Protein AF-A0A956RBK4-F1 (afdb_monomer_lite)

pLDDT: mean 89.06, std 10.68, range [33.47, 98.19]

Secondary structure (DSSP, 8-state):
------PPPEEEEEEE-BSTTPPPHHHHHHHSSS---EEEEEGGGGTPPPBTTS--TTTHHHHHHHHHHHHHHHHTT--TT-EEEEEEE--HHHHHHHHHHHTTT-S-EEEEEE-TTS-EEEEES-SPPPSS-S-SEEE--SS-----EEEEEEEESS----HHHHHHHHHHHT--EEEEEEEEPPPPTT-SS----TTTHHHHHHHHHHHHHHHHHH-TTEEEEEEEEES--

Structure (mmCIF, N/CA/C/O backbone):
data_AF-A0A956RBK4-F1
#
_entry.id   AF-A0A956RBK4-F1
#
loop_
_atom_site.group_PDB
_atom_site.id
_atom_site.type_symbol
_atom_site.label_atom_id
_atom_site.label_alt_id
_atom_site.label_comp_id
_atom_site.label_asym_id
_atom_site.label_entity_id
_atom_site.label_seq_id
_atom_site.pdbx_PDB_ins_code
_atom_site.Cartn_x
_atom_site.Cartn_y
_atom_site.Cartn_z
_atom_site.occupancy
_atom_site.B_iso_or_equiv
_atom_site.auth_seq_id
_atom_site.auth_comp_id
_atom_site.auth_asym_id
_atom_si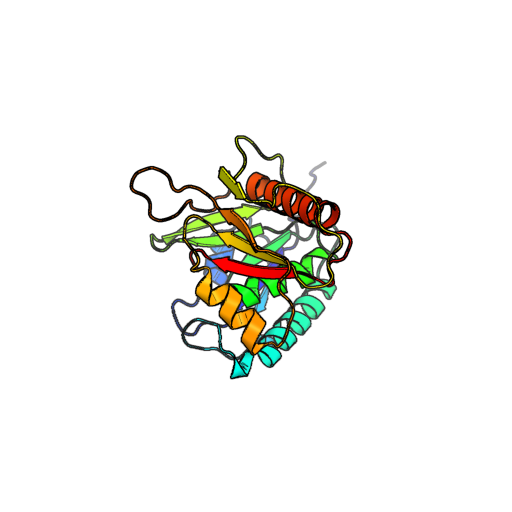te.auth_atom_id
_atom_site.pdbx_PDB_model_num
ATOM 1 N N . MET A 1 1 ? 41.268 -17.027 -4.805 1.00 36.81 1 MET A N 1
ATOM 2 C CA . MET A 1 1 ? 39.940 -17.678 -4.747 1.00 36.81 1 MET A CA 1
ATOM 3 C C . MET A 1 1 ? 38.878 -16.594 -4.936 1.00 36.81 1 MET A C 1
ATOM 5 O O . MET A 1 1 ? 38.441 -15.989 -3.967 1.00 36.81 1 MET A O 1
ATOM 9 N N . ASN A 1 2 ? 38.556 -16.259 -6.192 1.00 33.47 2 ASN A N 1
ATOM 10 C CA . ASN A 1 2 ? 37.610 -15.191 -6.530 1.00 33.47 2 ASN A CA 1
ATOM 11 C C . ASN A 1 2 ? 36.180 -15.672 -6.271 1.00 33.47 2 ASN A C 1
ATOM 13 O O . ASN A 1 2 ? 35.611 -16.411 -7.071 1.00 33.47 2 ASN A O 1
ATOM 17 N N . ARG A 1 3 ? 35.588 -15.255 -5.147 1.00 37.62 3 ARG A N 1
ATOM 18 C CA . ARG A 1 3 ? 34.134 -15.311 -4.976 1.00 37.62 3 ARG A CA 1
ATOM 19 C C . ARG A 1 3 ? 33.536 -14.285 -5.932 1.00 37.62 3 ARG A C 1
ATOM 21 O O . ARG A 1 3 ? 33.426 -13.114 -5.581 1.00 37.62 3 ARG A O 1
ATOM 28 N N . HIS A 1 4 ? 33.163 -14.712 -7.137 1.00 39.38 4 HIS A N 1
ATOM 29 C CA . HIS A 1 4 ? 32.189 -13.969 -7.925 1.00 39.38 4 HIS A CA 1
ATOM 30 C C . HIS A 1 4 ? 30.985 -13.719 -7.011 1.00 39.38 4 HIS A C 1
ATOM 32 O O . HIS A 1 4 ? 30.340 -14.670 -6.561 1.00 39.38 4 HIS A O 1
ATOM 38 N N . LYS A 1 5 ? 30.730 -12.450 -6.667 1.00 42.97 5 LYS A N 1
ATOM 39 C CA . LYS A 1 5 ? 29.447 -12.029 -6.107 1.00 42.97 5 LYS A CA 1
ATOM 40 C C . LYS A 1 5 ? 28.411 -12.419 -7.159 1.00 42.97 5 LYS A C 1
ATOM 42 O O . LYS A 1 5 ? 28.241 -11.699 -8.133 1.00 42.97 5 LYS A O 1
ATOM 47 N N . ARG A 1 6 ? 27.793 -13.597 -7.026 1.00 52.25 6 ARG A N 1
ATOM 48 C CA . ARG A 1 6 ? 26.572 -13.896 -7.775 1.00 52.25 6 ARG A CA 1
ATOM 49 C C . ARG A 1 6 ? 25.604 -12.787 -7.396 1.00 52.25 6 ARG A C 1
ATOM 51 O O . ARG A 1 6 ? 25.310 -12.638 -6.208 1.00 52.25 6 ARG A O 1
ATOM 58 N N . HIS A 1 7 ? 25.241 -11.962 -8.368 1.00 54.22 7 HIS A N 1
ATOM 59 C CA . HIS A 1 7 ? 24.233 -10.943 -8.153 1.00 54.22 7 HIS A CA 1
ATOM 60 C C . HIS A 1 7 ? 22.949 -11.645 -7.703 1.00 54.22 7 HIS A C 1
ATOM 62 O O . HIS A 1 7 ? 22.647 -12.738 -8.185 1.00 54.22 7 HIS A O 1
ATOM 68 N N . ALA A 1 8 ? 22.270 -11.064 -6.716 1.00 65.31 8 ALA A N 1
ATOM 69 C CA . ALA A 1 8 ? 20.920 -11.472 -6.361 1.00 65.31 8 ALA A CA 1
ATOM 70 C C . ALA A 1 8 ? 20.060 -11.431 -7.632 1.00 65.31 8 ALA A C 1
ATOM 72 O O . ALA A 1 8 ? 20.151 -10.470 -8.399 1.00 65.31 8 ALA A O 1
ATOM 73 N N . GLU A 1 9 ? 19.293 -12.489 -7.883 1.00 84.94 9 GLU A N 1
ATOM 74 C CA . GLU A 1 9 ? 18.260 -12.459 -8.920 1.00 84.94 9 GLU A CA 1
ATOM 75 C C . GLU A 1 9 ? 17.212 -11.421 -8.517 1.00 84.94 9 GLU A C 1
ATOM 77 O O . GLU A 1 9 ? 17.008 -11.174 -7.326 1.00 84.94 9 GLU A O 1
ATOM 82 N N . ARG A 1 10 ? 16.568 -10.780 -9.489 1.00 89.38 10 ARG A N 1
ATOM 83 C CA . ARG A 1 10 ? 15.586 -9.726 -9.227 1.00 89.38 10 ARG A CA 1
ATOM 84 C C . ARG A 1 10 ? 14.241 -10.090 -9.805 1.00 89.38 10 ARG A C 1
ATOM 86 O O . ARG A 1 10 ? 14.159 -10.610 -10.915 1.00 89.38 10 ARG A O 1
ATOM 93 N N . VAL A 1 11 ? 13.199 -9.752 -9.063 1.00 93.88 11 VAL A N 1
ATOM 94 C CA . VAL A 1 11 ? 11.821 -9.797 -9.542 1.00 93.88 11 VAL A CA 1
ATOM 95 C C . VAL A 1 11 ? 11.213 -8.419 -9.338 1.00 93.88 11 VAL A C 1
ATOM 97 O O . VAL A 1 11 ? 11.237 -7.898 -8.226 1.00 93.88 11 VAL A O 1
ATOM 100 N N . LEU A 1 12 ? 10.684 -7.830 -10.407 1.00 95.06 12 LEU A N 1
ATOM 101 C CA . LEU A 1 12 ? 9.976 -6.555 -10.377 1.00 95.06 12 LEU A CA 1
ATOM 102 C C . LEU A 1 12 ? 8.479 -6.795 -10.574 1.00 95.06 12 LEU A C 1
ATOM 104 O O . LEU A 1 12 ? 8.057 -7.317 -11.604 1.00 95.06 12 LEU A O 1
ATOM 108 N N . LEU A 1 13 ? 7.684 -6.385 -9.589 1.00 97.31 13 LEU A N 1
ATOM 109 C CA . LEU A 1 13 ? 6.227 -6.373 -9.662 1.00 97.31 13 LEU A CA 1
ATOM 110 C C . LEU A 1 13 ? 5.752 -4.965 -10.023 1.00 97.31 13 LEU A C 1
ATOM 112 O O . LEU A 1 13 ? 5.971 -4.021 -9.262 1.00 97.31 13 LEU A O 1
ATOM 116 N N . MET A 1 14 ? 5.096 -4.840 -11.174 1.00 97.31 14 MET A N 1
ATOM 117 C CA . MET A 1 14 ? 4.585 -3.584 -11.713 1.00 97.31 14 MET A CA 1
ATOM 118 C C . MET A 1 14 ? 3.067 -3.508 -11.554 1.00 97.31 14 MET A C 1
ATOM 120 O O . MET A 1 14 ? 2.316 -4.241 -12.196 1.00 97.31 14 MET A O 1
ATOM 124 N N . LEU A 1 15 ? 2.589 -2.577 -10.730 1.00 96.88 15 LEU A N 1
ATOM 125 C CA . LEU A 1 15 ? 1.174 -2.206 -10.689 1.00 96.88 15 LEU A CA 1
ATOM 126 C C . LEU A 1 15 ? 0.883 -1.171 -11.776 1.00 96.88 15 LEU A C 1
ATOM 128 O O . LEU A 1 15 ? 0.838 0.021 -11.512 1.00 96.88 15 LEU A O 1
ATOM 132 N N . ASP A 1 16 ? 0.688 -1.608 -13.012 1.00 96.56 16 ASP A N 1
ATOM 133 C CA . ASP A 1 16 ? 0.502 -0.748 -14.185 1.00 96.56 16 ASP A CA 1
ATOM 134 C C . ASP A 1 16 ? -0.983 -0.519 -14.532 1.00 96.56 16 ASP A C 1
ATOM 136 O O . ASP A 1 16 ? -1.404 -0.609 -15.687 1.00 96.56 16 ASP A O 1
ATOM 140 N N . LEU A 1 17 ? -1.789 -0.231 -13.504 1.00 96.62 17 LEU A N 1
ATOM 141 C CA . LEU A 1 17 ? -3.250 -0.129 -13.601 1.00 96.62 17 LEU A CA 1
ATOM 142 C C . LEU A 1 17 ? -3.748 1.281 -13.949 1.00 96.62 17 LEU A C 1
ATOM 144 O O . LEU A 1 17 ? -4.920 1.440 -14.290 1.00 96.62 17 LEU A O 1
ATOM 148 N N . ALA A 1 18 ? -2.910 2.310 -13.850 1.00 95.12 18 ALA A N 1
ATOM 149 C CA . ALA A 1 18 ? -3.248 3.660 -14.286 1.00 95.12 18 ALA A CA 1
ATOM 150 C C . ALA A 1 18 ? -2.990 3.855 -15.789 1.00 95.12 18 ALA A C 1
ATOM 152 O O . ALA A 1 18 ? -2.002 3.372 -16.345 1.00 95.12 18 ALA A O 1
ATOM 153 N N . GLU A 1 19 ? -3.880 4.586 -16.457 1.00 93.81 19 GLU A N 1
ATOM 154 C CA . GLU A 1 19 ? -3.651 5.061 -17.829 1.00 93.81 19 GLU A CA 1
ATOM 155 C C . GLU A 1 19 ? -2.679 6.244 -17.848 1.00 93.81 19 GLU A C 1
ATOM 157 O O . GLU A 1 19 ? -1.842 6.358 -18.741 1.00 93.81 19 GLU A O 1
ATOM 162 N N . GLU A 1 20 ? -2.765 7.109 -16.840 1.00 88.50 20 GLU A N 1
ATOM 163 C CA . GLU A 1 20 ? -1.921 8.291 -16.713 1.00 88.50 20 GLU A CA 1
ATOM 164 C C . GLU A 1 20 ? -0.567 7.966 -16.063 1.00 88.50 20 GLU A C 1
ATOM 166 O O . GLU A 1 20 ? -0.477 7.159 -15.137 1.00 88.50 20 GLU A O 1
ATOM 171 N N . ASN A 1 21 ? 0.485 8.674 -16.495 1.00 83.25 21 ASN A N 1
ATOM 172 C CA . ASN A 1 21 ? 1.830 8.649 -15.896 1.00 83.25 21 ASN A CA 1
ATOM 173 C C . ASN A 1 21 ? 2.473 7.256 -15.800 1.00 83.25 21 ASN A C 1
ATOM 175 O O . ASN A 1 21 ? 3.219 6.992 -14.859 1.00 83.25 21 ASN A O 1
ATOM 179 N N . GLN A 1 22 ? 2.197 6.376 -16.765 1.00 88.81 22 GLN A N 1
ATOM 180 C CA . GLN A 1 22 ? 2.770 5.032 -16.800 1.00 88.81 22 GLN A CA 1
ATOM 181 C C . GLN A 1 22 ? 4.291 5.050 -16.626 1.00 88.81 22 GLN A C 1
ATOM 183 O O . GLN A 1 22 ? 4.997 5.882 -17.201 1.00 88.81 22 GLN A O 1
ATOM 188 N N . LEU A 1 23 ? 4.776 4.111 -15.818 1.00 90.50 23 LEU A N 1
ATOM 189 C CA . LEU A 1 23 ? 6.196 3.883 -15.616 1.00 90.50 23 LEU A CA 1
ATOM 190 C C . LEU A 1 23 ? 6.651 2.780 -16.560 1.00 90.50 23 LEU A C 1
ATOM 192 O O . LEU A 1 23 ? 6.082 1.690 -16.564 1.00 90.50 23 LEU A O 1
ATOM 196 N N . ASP A 1 24 ? 7.684 3.079 -17.334 1.00 91.44 24 ASP A N 1
ATOM 197 C CA . ASP A 1 24 ? 8.383 2.088 -18.137 1.00 91.44 24 ASP A CA 1
ATOM 198 C C . ASP A 1 24 ? 9.186 1.160 -17.202 1.00 91.44 24 ASP A C 1
ATOM 200 O O . ASP A 1 24 ? 10.040 1.655 -16.454 1.00 91.44 24 ASP A O 1
ATOM 204 N N . PRO A 1 25 ? 8.926 -0.161 -17.198 1.00 91.88 25 PRO A N 1
ATOM 205 C CA . PRO A 1 25 ? 9.662 -1.102 -16.364 1.00 91.88 25 PRO A CA 1
ATOM 206 C C . PRO A 1 25 ? 11.178 -1.066 -16.593 1.00 91.88 25 PRO A C 1
ATOM 208 O O . PRO A 1 25 ? 11.936 -1.231 -15.636 1.00 91.88 25 PRO A O 1
ATOM 211 N N . GLU A 1 26 ? 11.637 -0.808 -17.824 1.00 89.88 26 GLU A N 1
ATOM 212 C CA . GLU A 1 26 ? 13.071 -0.707 -18.122 1.00 89.88 26 GLU A CA 1
ATOM 213 C C . GLU A 1 26 ? 13.687 0.499 -17.408 1.00 89.88 26 GLU A C 1
ATOM 215 O O . GLU A 1 26 ? 14.706 0.358 -16.731 1.00 89.88 26 GLU A O 1
ATOM 220 N N . GLN A 1 27 ? 13.008 1.652 -17.431 1.00 90.00 27 GLN A N 1
ATOM 221 C CA . GLN A 1 27 ? 13.441 2.841 -16.691 1.00 90.00 27 GLN A CA 1
ATOM 222 C C . GLN A 1 27 ? 13.514 2.579 -15.186 1.00 90.00 27 GLN A C 1
ATOM 224 O O . GLN A 1 27 ? 14.452 3.036 -14.542 1.00 90.00 27 GLN A O 1
ATOM 229 N N . VAL A 1 28 ? 12.558 1.841 -14.608 1.00 90.81 28 VAL A N 1
ATOM 230 C CA . VAL A 1 28 ? 12.595 1.474 -13.179 1.00 90.81 28 VAL A CA 1
ATOM 231 C C . VAL A 1 28 ? 13.855 0.657 -12.868 1.00 90.81 28 VAL A C 1
ATOM 233 O O . VAL A 1 28 ? 14.553 0.932 -11.887 1.00 90.81 28 VAL A O 1
ATOM 236 N N . LEU A 1 29 ? 14.174 -0.325 -13.713 1.00 88.94 29 LEU A N 1
ATOM 237 C CA . LEU A 1 29 ? 15.343 -1.188 -13.539 1.00 88.94 29 LEU A CA 1
ATOM 238 C C . LEU A 1 29 ? 16.668 -0.448 -13.741 1.00 88.94 29 LEU A C 1
ATOM 240 O O . LEU A 1 29 ? 17.611 -0.717 -12.999 1.00 88.94 29 LEU A O 1
ATOM 244 N N . GLU A 1 30 ? 16.742 0.510 -14.669 1.00 88.50 30 GLU A N 1
ATOM 245 C CA . GLU A 1 30 ? 17.929 1.357 -14.873 1.00 88.50 30 GLU A CA 1
ATOM 246 C C . GLU A 1 30 ? 18.314 2.146 -13.619 1.00 88.50 30 GLU A C 1
ATOM 248 O O . GLU A 1 30 ? 19.495 2.398 -13.373 1.00 88.50 30 GLU A O 1
ATOM 253 N N . GLN A 1 31 ? 17.327 2.531 -12.806 1.00 87.19 31 GLN A N 1
ATOM 254 C CA . GLN A 1 31 ? 17.591 3.245 -11.560 1.00 87.19 31 GLN A CA 1
ATOM 255 C C . GLN A 1 31 ? 18.070 2.305 -10.439 1.00 87.19 31 GLN A C 1
ATOM 257 O O . GLN A 1 31 ? 18.680 2.755 -9.467 1.00 87.19 31 GLN A O 1
ATOM 262 N N . CYS A 1 32 ? 17.825 0.996 -10.549 1.00 82.06 32 CYS A N 1
ATOM 263 C CA . CYS A 1 32 ? 18.225 0.020 -9.542 1.00 82.06 32 CYS A CA 1
ATOM 264 C C . CYS A 1 32 ? 19.732 -0.273 -9.638 1.00 82.06 32 CYS A C 1
ATOM 266 O O . CYS A 1 32 ? 20.250 -0.681 -10.675 1.00 82.06 32 CYS A O 1
ATOM 268 N N . THR A 1 33 ? 20.471 -0.135 -8.533 1.00 67.31 33 THR A N 1
ATOM 269 C CA . THR A 1 33 ? 21.927 -0.369 -8.548 1.00 67.31 33 THR A CA 1
ATOM 270 C C . THR A 1 33 ? 22.268 -1.840 -8.828 1.00 67.31 33 THR A C 1
ATOM 272 O O . THR A 1 33 ? 22.026 -2.712 -8.004 1.00 67.31 33 THR A O 1
ATOM 275 N N . GLY A 1 34 ? 22.852 -2.161 -9.986 1.00 63.56 34 GLY A N 1
ATOM 276 C CA . GLY A 1 34 ? 23.402 -3.491 -10.293 1.00 63.56 34 GLY A CA 1
ATOM 277 C C . GLY A 1 34 ? 22.883 -4.113 -11.592 1.00 63.56 34 GLY A C 1
ATOM 278 O O . GLY A 1 34 ? 21.739 -3.927 -11.969 1.00 63.56 34 GLY A O 1
ATOM 279 N N . SER A 1 35 ? 23.747 -4.884 -12.254 1.00 54.97 35 SER A N 1
ATOM 280 C CA . SER A 1 35 ? 23.573 -5.426 -13.616 1.00 54.97 35 SER A CA 1
ATOM 281 C C . SER A 1 35 ? 22.795 -6.756 -13.691 1.00 54.97 35 SER A C 1
ATOM 283 O O . SER A 1 35 ? 22.981 -7.522 -14.638 1.00 54.97 35 SER A O 1
ATOM 285 N N . ALA A 1 36 ? 21.999 -7.102 -12.678 1.00 61.69 36 ALA A N 1
ATOM 286 C CA . ALA A 1 36 ? 21.274 -8.371 -12.689 1.00 61.69 36 ALA A CA 1
ATOM 287 C C . ALA A 1 36 ? 20.031 -8.262 -13.572 1.00 61.69 36 ALA A C 1
ATOM 289 O O . ALA A 1 36 ? 19.254 -7.323 -13.414 1.00 61.69 36 ALA A O 1
ATOM 290 N N . ALA A 1 37 ? 19.840 -9.238 -14.463 1.00 67.38 37 ALA A N 1
ATOM 291 C CA . ALA A 1 37 ? 18.573 -9.417 -15.155 1.00 67.38 37 ALA A CA 1
ATOM 292 C C . ALA A 1 37 ? 17.443 -9.540 -14.120 1.00 67.38 37 ALA A C 1
ATOM 294 O O . ALA A 1 37 ? 17.588 -10.261 -13.128 1.00 67.38 37 ALA A O 1
ATOM 295 N N . ALA A 1 38 ? 16.348 -8.821 -14.352 1.00 83.06 38 ALA A N 1
ATOM 296 C CA . ALA A 1 38 ? 15.148 -8.904 -13.538 1.00 83.06 38 ALA A CA 1
ATOM 297 C C . ALA A 1 38 ? 14.027 -9.548 -14.352 1.00 83.06 38 ALA A C 1
ATOM 299 O O . ALA A 1 38 ? 13.818 -9.190 -15.511 1.00 83.06 38 ALA A O 1
ATOM 300 N N . GLU A 1 39 ? 13.302 -10.485 -13.746 1.00 92.62 39 GLU A N 1
ATOM 301 C CA . GLU A 1 39 ? 12.014 -10.913 -14.287 1.00 92.62 39 GLU A CA 1
ATOM 302 C C . GLU A 1 39 ? 10.961 -9.858 -13.925 1.00 92.62 39 GLU A C 1
ATOM 304 O O . GLU A 1 39 ? 10.871 -9.431 -12.772 1.00 92.62 39 GLU A O 1
ATOM 309 N N . ILE A 1 40 ? 10.187 -9.417 -14.915 1.00 95.25 40 ILE A N 1
ATOM 310 C CA . ILE A 1 40 ? 9.181 -8.363 -14.760 1.00 95.25 40 ILE A CA 1
ATOM 311 C C . ILE A 1 40 ? 7.799 -9.001 -14.843 1.00 95.25 40 ILE A C 1
ATOM 313 O O . ILE A 1 40 ? 7.516 -9.757 -15.771 1.00 95.25 40 ILE A O 1
ATOM 317 N N . PHE A 1 41 ? 6.942 -8.674 -13.883 1.00 97.31 41 PHE A N 1
ATOM 318 C CA . PHE A 1 41 ? 5.548 -9.094 -13.851 1.00 97.31 41 PHE A CA 1
ATOM 319 C C . PHE A 1 41 ? 4.664 -7.858 -13.737 1.00 97.31 41 PHE A C 1
ATOM 321 O O . PHE A 1 41 ? 4.725 -7.161 -12.724 1.00 97.31 41 PHE A O 1
ATOM 328 N N . SER A 1 42 ? 3.843 -7.593 -14.753 1.00 97.75 42 SER A N 1
ATOM 329 C CA . SER A 1 42 ? 2.926 -6.448 -14.757 1.00 97.75 42 SER A CA 1
ATOM 330 C C . SER A 1 42 ? 1.501 -6.901 -14.493 1.00 97.75 42 SER A C 1
ATOM 332 O O . SER A 1 42 ? 1.058 -7.902 -15.048 1.00 97.75 42 SER A O 1
ATOM 334 N N . ALA A 1 43 ? 0.748 -6.167 -13.677 1.00 97.75 43 ALA A N 1
ATOM 335 C CA . ALA A 1 43 ? -0.628 -6.526 -13.340 1.00 97.75 43 ALA A CA 1
ATOM 336 C C . ALA A 1 43 ? -1.520 -6.679 -14.588 1.00 97.75 43 ALA A C 1
ATOM 338 O O . ALA A 1 43 ? -2.413 -7.530 -14.605 1.00 97.75 43 ALA A O 1
ATOM 339 N N . THR A 1 44 ? -1.278 -5.902 -15.649 1.00 97.50 44 THR A N 1
ATOM 340 C CA . THR A 1 44 ? -2.029 -6.030 -16.910 1.00 97.50 44 THR A CA 1
ATOM 341 C C . THR A 1 44 ? -1.751 -7.330 -17.672 1.00 97.50 44 THR A C 1
ATOM 343 O O . THR A 1 44 ? -2.684 -7.872 -18.267 1.00 97.50 44 THR A O 1
ATOM 346 N N . ASP A 1 45 ? -0.550 -7.912 -17.562 1.00 98.12 45 ASP A N 1
ATOM 347 C CA . ASP A 1 45 ? -0.224 -9.232 -18.137 1.00 98.12 45 ASP A CA 1
ATOM 348 C C . ASP A 1 45 ? -1.057 -10.358 -17.494 1.00 98.12 45 ASP A C 1
ATOM 350 O O . ASP A 1 45 ? -1.254 -11.425 -18.077 1.00 98.12 45 ASP A O 1
ATOM 354 N N . PHE A 1 46 ? -1.596 -10.098 -16.298 1.00 98.12 46 PHE A N 1
ATOM 355 C CA . PHE A 1 46 ? -2.459 -10.997 -15.532 1.00 98.12 46 PHE A CA 1
ATOM 356 C C . PHE A 1 46 ? -3.942 -10.591 -15.571 1.00 98.12 46 PHE A C 1
ATOM 358 O O . PHE A 1 46 ? -4.729 -11.016 -14.725 1.00 98.12 46 PHE A O 1
ATOM 365 N N . GLY A 1 47 ? -4.346 -9.783 -16.557 1.00 97.12 47 GLY A N 1
ATOM 366 C CA . GLY A 1 47 ? -5.744 -9.395 -16.775 1.00 97.12 47 GLY A CA 1
ATOM 367 C C . GLY A 1 47 ? -6.195 -8.147 -16.011 1.00 97.12 47 GLY A C 1
ATOM 368 O O . GLY A 1 47 ? -7.389 -7.843 -15.985 1.00 97.12 47 GLY A O 1
ATOM 369 N N . GLY A 1 48 ? -5.268 -7.407 -15.395 1.00 96.75 48 GLY A N 1
ATOM 370 C CA . GLY A 1 48 ? -5.547 -6.084 -14.847 1.00 96.75 48 GLY A CA 1
ATOM 371 C C . GLY A 1 48 ? -5.980 -5.113 -15.949 1.00 96.75 48 GLY A C 1
ATOM 372 O O . GLY A 1 48 ? -5.354 -5.037 -17.002 1.00 96.75 48 GLY A O 1
ATOM 373 N N . ILE A 1 49 ? -7.056 -4.360 -15.717 1.00 96.00 49 ILE A N 1
ATOM 374 C CA . ILE A 1 49 ? -7.560 -3.362 -16.673 1.00 96.00 49 ILE A CA 1
ATOM 375 C C . ILE A 1 49 ? -7.068 -1.983 -16.259 1.00 96.00 49 ILE A C 1
ATOM 377 O O . ILE A 1 49 ? -7.194 -1.603 -15.091 1.00 96.00 49 ILE A O 1
ATOM 381 N N . ARG A 1 50 ? -6.547 -1.212 -17.212 1.00 96.56 50 ARG A N 1
ATOM 382 C CA . ARG A 1 50 ? -6.149 0.165 -16.933 1.00 96.56 50 ARG A CA 1
ATOM 383 C C . ARG A 1 50 ? -7.363 1.070 -16.760 1.00 96.56 50 ARG A C 1
ATOM 385 O O . ARG A 1 50 ? -8.394 0.881 -17.391 1.00 96.56 50 ARG A O 1
ATOM 392 N N . THR A 1 51 ? -7.246 2.033 -15.860 1.00 94.75 51 THR A N 1
ATOM 393 C CA . THR A 1 51 ? -8.277 3.041 -15.576 1.00 94.75 51 THR A CA 1
ATOM 394 C C . THR A 1 51 ? -7.594 4.386 -15.369 1.00 94.75 51 THR A C 1
ATOM 396 O O . THR A 1 51 ? -6.420 4.397 -15.004 1.00 94.75 51 THR A O 1
ATOM 399 N N . GLY A 1 52 ? -8.303 5.509 -15.527 1.00 91.25 52 GLY A N 1
ATOM 400 C CA . GLY A 1 52 ? -7.687 6.847 -15.499 1.00 91.25 52 GLY A CA 1
ATOM 401 C C . GLY A 1 52 ? -6.642 7.042 -14.388 1.00 91.25 52 GLY A C 1
ATOM 402 O O . GLY A 1 52 ? -5.468 7.260 -14.669 1.00 91.25 52 GLY A O 1
ATOM 403 N N . ARG A 1 53 ? -7.032 6.835 -13.119 1.00 87.38 53 ARG A N 1
ATOM 404 C CA . ARG A 1 53 ? -6.126 6.937 -11.949 1.00 87.38 53 ARG A CA 1
ATOM 405 C C . ARG A 1 53 ? -5.701 5.594 -11.345 1.00 87.38 53 ARG A C 1
ATOM 407 O O . ARG A 1 53 ? -5.257 5.543 -10.201 1.00 87.38 53 ARG A O 1
ATOM 414 N N . GLY A 1 54 ? -5.892 4.494 -12.068 1.00 89.31 54 GLY A N 1
ATOM 415 C CA . GLY A 1 54 ? -5.530 3.160 -11.591 1.00 89.31 54 GLY A CA 1
ATOM 416 C C . GLY A 1 54 ? -6.411 2.586 -10.486 1.00 89.31 54 GLY A C 1
ATOM 417 O O . GLY A 1 54 ? -6.006 1.644 -9.806 1.00 89.31 54 GLY A O 1
ATOM 418 N N . TRP A 1 55 ? -7.613 3.136 -10.307 1.00 88.75 55 TRP A N 1
ATOM 419 C CA . TRP A 1 55 ? -8.643 2.602 -9.426 1.00 88.75 55 TRP A CA 1
ATOM 420 C C . TRP A 1 55 ? -10.032 2.785 -10.040 1.00 88.75 55 TRP A C 1
ATOM 422 O O . TRP A 1 55 ? -10.372 3.869 -10.514 1.00 88.75 55 TRP A O 1
ATOM 432 N N . SER A 1 56 ? -10.850 1.734 -9.973 1.00 89.12 56 SER A N 1
ATOM 433 C CA . SER A 1 56 ? -12.276 1.772 -10.298 1.00 89.12 56 SER A CA 1
ATOM 434 C C . SER A 1 56 ? -13.034 0.787 -9.414 1.00 89.12 56 SER A C 1
ATOM 436 O O . SER A 1 56 ? -12.623 -0.366 -9.263 1.00 89.12 56 SER A O 1
ATOM 438 N N . ALA A 1 57 ? -14.165 1.220 -8.852 1.00 87.75 57 ALA A N 1
ATOM 439 C CA . ALA A 1 57 ? -15.042 0.345 -8.078 1.00 87.75 57 ALA A CA 1
ATOM 440 C C . ALA A 1 57 ? -15.577 -0.830 -8.920 1.00 87.75 57 ALA A C 1
ATOM 442 O O . ALA A 1 57 ? -15.686 -1.945 -8.408 1.00 87.75 57 ALA A O 1
ATOM 443 N N . GLU A 1 58 ? -15.842 -0.597 -10.210 1.00 91.81 58 GLU A N 1
ATOM 444 C CA . GLU A 1 58 ? -16.324 -1.606 -11.161 1.00 91.81 58 GLU A CA 1
ATOM 445 C C . GLU A 1 58 ? -15.285 -2.711 -11.394 1.00 91.81 58 GLU A C 1
ATOM 447 O O . GLU A 1 58 ? -15.607 -3.899 -11.374 1.00 91.81 58 GLU A O 1
ATOM 452 N N . HIS A 1 59 ? -14.012 -2.334 -11.535 1.00 93.38 59 HIS A N 1
ATOM 453 C CA . HIS A 1 59 ? -12.929 -3.272 -11.839 1.00 93.38 59 HIS A CA 1
ATOM 454 C C . HIS A 1 59 ? -12.185 -3.791 -10.605 1.00 93.38 59 HIS A C 1
ATOM 456 O O . HIS A 1 59 ? -11.289 -4.620 -10.749 1.00 93.38 59 HIS A O 1
ATOM 462 N N . ARG A 1 60 ? -12.584 -3.393 -9.388 1.00 92.06 60 ARG A N 1
ATOM 463 C CA . ARG A 1 60 ? -11.914 -3.764 -8.127 1.00 92.06 60 ARG A CA 1
ATOM 464 C C . ARG A 1 60 ? -11.632 -5.265 -8.009 1.00 92.06 60 ARG A C 1
ATOM 466 O O . ARG A 1 60 ? -10.537 -5.656 -7.626 1.00 92.06 60 ARG A O 1
ATOM 473 N N . ARG A 1 61 ? -12.614 -6.115 -8.336 1.00 9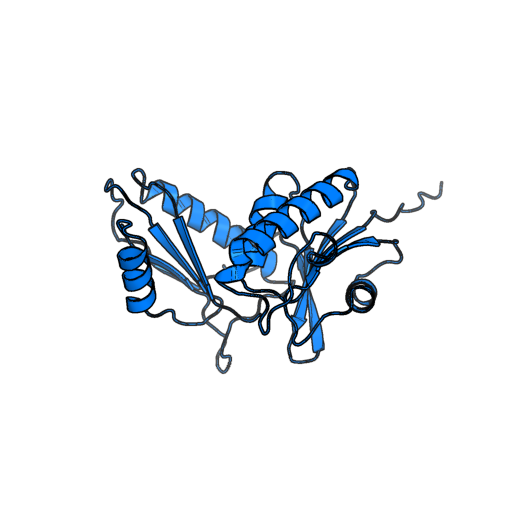4.56 61 ARG A N 1
ATOM 474 C CA . ARG A 1 61 ? -12.443 -7.581 -8.274 1.00 94.56 61 ARG A CA 1
ATOM 475 C C . ARG A 1 61 ? -11.461 -8.097 -9.328 1.00 94.56 61 ARG A C 1
ATOM 477 O O . ARG A 1 61 ? -10.694 -9.003 -9.032 1.00 94.56 61 ARG A O 1
ATOM 484 N N . GLY A 1 62 ? -11.478 -7.516 -10.529 1.00 96.12 62 GLY A N 1
ATOM 485 C CA . GLY A 1 62 ? -10.537 -7.856 -11.597 1.00 96.12 62 GLY A CA 1
ATOM 486 C C . GLY A 1 62 ? -9.105 -7.460 -11.241 1.00 96.12 62 GLY A C 1
ATOM 487 O O . GLY A 1 62 ? -8.195 -8.263 -11.404 1.00 96.12 62 GLY A O 1
ATOM 488 N N . HIS A 1 63 ? -8.912 -6.268 -10.664 1.00 96.44 63 HIS A N 1
ATOM 489 C CA . HIS A 1 63 ? -7.609 -5.826 -10.153 1.00 96.44 63 HIS A CA 1
ATOM 490 C C . HIS A 1 63 ? -7.078 -6.754 -9.061 1.00 96.44 63 HIS A C 1
ATOM 492 O O . HIS A 1 63 ? -5.933 -7.183 -9.143 1.00 96.44 63 HIS A O 1
ATOM 498 N N . SER A 1 64 ? -7.920 -7.118 -8.092 1.00 96.62 64 SER A N 1
ATOM 499 C CA . SER A 1 64 ? -7.568 -8.062 -7.025 1.00 96.62 64 SER A CA 1
ATOM 500 C C . SER A 1 64 ? -7.130 -9.427 -7.577 1.00 96.62 64 SER A C 1
ATOM 502 O O . SER A 1 64 ? -6.062 -9.930 -7.226 1.00 96.62 64 SER A O 1
ATOM 504 N N . ALA A 1 65 ? -7.896 -9.992 -8.519 1.00 97.69 65 ALA A N 1
ATOM 505 C CA . ALA A 1 65 ? -7.562 -11.265 -9.158 1.00 97.69 65 ALA A CA 1
ATOM 506 C C . ALA A 1 65 ? -6.253 -11.199 -9.967 1.00 97.69 65 ALA A C 1
ATOM 508 O O . ALA A 1 65 ? -5.444 -12.125 -9.903 1.00 97.69 65 ALA A O 1
ATOM 509 N N . ALA A 1 66 ? -6.019 -10.099 -10.688 1.00 98.12 66 ALA A N 1
ATOM 510 C CA . ALA A 1 66 ? -4.790 -9.887 -11.447 1.00 98.12 66 ALA A CA 1
ATOM 511 C C . ALA A 1 66 ? -3.562 -9.783 -10.531 1.00 98.12 66 ALA A C 1
ATOM 513 O O . ALA A 1 66 ? -2.544 -10.422 -10.790 1.00 98.12 66 ALA A O 1
ATOM 514 N N . ILE A 1 67 ? -3.671 -9.043 -9.421 1.00 98.06 67 ILE A N 1
ATOM 515 C CA . ILE A 1 67 ? -2.610 -8.933 -8.408 1.00 98.06 67 ILE A CA 1
ATOM 516 C C . ILE A 1 67 ? -2.297 -10.305 -7.802 1.00 98.06 67 ILE A C 1
ATOM 518 O O . ILE A 1 67 ? -1.131 -10.666 -7.660 1.00 98.06 67 ILE A O 1
ATOM 522 N N . GLU A 1 68 ? -3.319 -11.094 -7.473 1.00 97.56 68 GLU A N 1
ATOM 523 C CA . GLU A 1 68 ? -3.146 -12.443 -6.931 1.00 97.56 68 GLU A CA 1
ATOM 524 C C . GLU A 1 68 ? -2.449 -13.391 -7.918 1.00 97.56 68 GLU A C 1
ATOM 526 O O . GLU A 1 68 ? -1.514 -14.104 -7.537 1.00 97.56 68 GLU A O 1
ATOM 531 N N . ALA A 1 69 ? -2.853 -13.375 -9.189 1.00 98.12 69 ALA A N 1
ATOM 532 C CA . ALA A 1 69 ? -2.223 -14.176 -10.234 1.00 98.12 69 ALA A CA 1
ATOM 533 C C . ALA A 1 69 ? -0.767 -13.745 -10.487 1.00 98.12 69 ALA A C 1
ATOM 535 O O . ALA A 1 69 ? 0.120 -14.600 -10.553 1.00 98.12 69 ALA A O 1
ATOM 536 N N . MET A 1 70 ? -0.508 -12.435 -10.530 1.00 98.19 70 MET A N 1
ATOM 537 C CA . MET A 1 70 ? 0.829 -11.852 -10.671 1.00 98.19 70 MET A CA 1
ATOM 538 C C . MET A 1 70 ? 1.757 -12.285 -9.530 1.00 98.19 70 MET A C 1
ATOM 540 O O . MET A 1 70 ? 2.853 -12.793 -9.766 1.00 98.19 70 MET A O 1
ATOM 544 N N . VAL A 1 71 ? 1.297 -12.152 -8.281 1.00 96.88 71 VAL A N 1
ATOM 545 C CA . VAL A 1 71 ? 2.045 -12.576 -7.088 1.00 96.88 71 VAL A CA 1
ATOM 546 C C . VAL A 1 71 ? 2.300 -14.083 -7.099 1.00 96.88 71 VAL A C 1
ATOM 548 O O . VAL A 1 71 ? 3.397 -14.527 -6.761 1.00 96.88 71 VAL A O 1
ATOM 551 N N . THR A 1 72 ? 1.316 -14.878 -7.520 1.00 96.19 72 THR A N 1
ATOM 552 C CA . THR A 1 72 ? 1.463 -16.335 -7.627 1.00 96.19 72 THR A CA 1
ATOM 553 C C . THR A 1 72 ? 2.537 -16.712 -8.646 1.00 96.19 72 THR A C 1
ATOM 555 O O . THR A 1 72 ? 3.381 -17.556 -8.349 1.00 96.19 72 THR A O 1
ATOM 558 N N . ALA A 1 73 ? 2.550 -16.066 -9.814 1.00 96.25 73 ALA A N 1
ATOM 559 C CA . ALA A 1 73 ? 3.563 -16.295 -10.841 1.00 96.25 73 ALA A CA 1
ATOM 560 C C . ALA A 1 73 ? 4.966 -15.886 -10.367 1.00 96.25 73 ALA A C 1
ATOM 562 O O . ALA A 1 73 ? 5.913 -16.661 -10.510 1.00 96.25 73 ALA A O 1
ATOM 563 N N . ALA A 1 74 ? 5.087 -14.719 -9.731 1.00 94.69 74 ALA A N 1
ATOM 564 C CA . ALA A 1 74 ? 6.345 -14.228 -9.178 1.00 94.69 74 ALA A CA 1
ATOM 565 C C . ALA A 1 74 ? 6.913 -15.150 -8.091 1.00 94.69 74 ALA A C 1
ATOM 567 O O . ALA A 1 74 ? 8.110 -15.437 -8.071 1.00 94.69 74 ALA A O 1
ATOM 568 N N . ARG A 1 75 ? 6.055 -15.689 -7.217 1.00 93.50 75 ARG A N 1
ATOM 569 C CA . ARG A 1 75 ? 6.463 -16.617 -6.153 1.00 93.50 75 ARG A CA 1
ATOM 570 C C . ARG A 1 75 ? 7.148 -17.876 -6.691 1.00 93.50 75 ARG A C 1
ATOM 572 O O . ARG A 1 75 ? 8.021 -18.415 -6.020 1.00 93.50 75 ARG A O 1
ATOM 579 N N . LEU A 1 76 ? 6.799 -18.330 -7.898 1.00 91.62 76 LEU A N 1
ATOM 580 C CA . LEU A 1 76 ? 7.446 -19.482 -8.542 1.00 91.62 76 LEU A CA 1
ATOM 581 C C . LEU A 1 76 ? 8.883 -19.193 -9.009 1.00 91.62 76 LEU A C 1
ATOM 583 O O . LEU A 1 76 ? 9.609 -20.125 -9.348 1.00 91.62 76 LEU A O 1
ATOM 587 N N . ARG A 1 77 ? 9.287 -17.919 -9.041 1.00 88.81 77 ARG A N 1
ATOM 588 C CA . ARG A 1 77 ? 10.607 -17.455 -9.498 1.00 88.81 77 ARG A CA 1
ATOM 589 C C . ARG A 1 77 ? 11.527 -17.028 -8.369 1.00 88.81 77 ARG A C 1
ATOM 591 O O . ARG A 1 77 ? 12.719 -16.848 -8.581 1.00 88.81 77 ARG A O 1
ATOM 598 N N . ILE A 1 78 ? 10.980 -16.864 -7.173 1.00 86.19 78 ILE A N 1
ATOM 599 C CA . ILE A 1 78 ? 11.720 -16.335 -6.038 1.00 86.19 78 ILE A CA 1
ATOM 600 C C . ILE A 1 78 ? 12.506 -17.458 -5.367 1.00 86.19 78 ILE A C 1
ATOM 602 O O . ILE A 1 78 ? 11.954 -18.443 -4.877 1.00 86.19 78 ILE A O 1
ATOM 606 N N . GLY A 1 79 ? 13.826 -17.297 -5.364 1.00 80.94 79 GLY A N 1
ATOM 607 C CA . GLY A 1 79 ? 14.770 -18.115 -4.620 1.00 80.94 79 GLY A CA 1
ATOM 608 C C . GLY A 1 79 ? 15.208 -17.444 -3.317 1.00 80.94 79 GLY A C 1
ATOM 609 O O . GLY A 1 79 ? 14.825 -16.326 -2.989 1.00 80.94 79 GLY A O 1
ATOM 610 N N . PHE A 1 80 ? 16.099 -18.109 -2.578 1.00 75.00 80 PHE A N 1
ATOM 611 C CA . PHE A 1 80 ? 16.593 -17.645 -1.269 1.00 75.00 80 PHE A CA 1
ATOM 612 C C . PHE A 1 80 ? 17.347 -16.295 -1.298 1.00 75.00 80 PHE A C 1
ATOM 614 O O . PHE A 1 80 ? 17.613 -15.710 -0.254 1.00 75.00 80 PHE A O 1
ATOM 621 N N . ARG A 1 81 ? 17.766 -15.817 -2.475 1.00 80.56 81 ARG A N 1
ATOM 622 C CA . ARG A 1 81 ? 18.525 -14.564 -2.637 1.00 80.56 81 ARG A CA 1
ATOM 623 C C . ARG A 1 81 ? 17.872 -13.607 -3.626 1.00 80.56 81 ARG A C 1
ATOM 625 O O . ARG A 1 81 ? 18.583 -12.793 -4.207 1.00 80.56 81 ARG A O 1
ATOM 632 N N . THR A 1 82 ? 16.578 -13.758 -3.878 1.00 86.50 82 THR A N 1
ATOM 633 C CA . THR A 1 82 ? 15.889 -12.896 -4.832 1.00 86.50 82 THR A CA 1
ATOM 634 C C . THR A 1 82 ? 15.517 -11.583 -4.158 1.00 86.50 82 THR A C 1
ATOM 636 O O . THR A 1 82 ? 14.918 -11.574 -3.089 1.00 86.50 82 THR A O 1
ATOM 639 N N . GLU A 1 83 ? 15.898 -10.472 -4.776 1.00 88.69 83 GLU A N 1
ATOM 640 C CA . GLU A 1 83 ? 15.452 -9.141 -4.377 1.00 88.69 83 GLU A CA 1
ATOM 641 C C . GLU A 1 83 ? 14.086 -8.876 -5.021 1.00 88.69 83 GLU A C 1
ATOM 643 O O . GLU A 1 83 ? 13.941 -8.970 -6.246 1.00 88.69 83 GLU A O 1
ATOM 648 N N . LEU A 1 84 ? 13.086 -8.567 -4.192 1.00 92.88 84 LEU A N 1
ATOM 649 C CA . LEU A 1 84 ? 11.733 -8.271 -4.646 1.00 92.88 84 LEU A CA 1
ATOM 650 C C . LEU A 1 84 ? 11.516 -6.758 -4.704 1.00 92.88 84 LEU A C 1
ATOM 652 O O . LEU A 1 84 ? 11.505 -6.068 -3.683 1.00 92.88 84 LEU A O 1
ATOM 656 N N . LEU A 1 85 ? 11.330 -6.260 -5.921 1.00 94.31 85 LEU A N 1
ATOM 657 C CA . LEU A 1 85 ? 11.073 -4.861 -6.220 1.00 94.31 85 LEU A CA 1
ATOM 658 C C . LEU A 1 85 ? 9.585 -4.659 -6.515 1.00 94.31 85 LEU A C 1
ATOM 660 O O . LEU A 1 85 ? 8.963 -5.470 -7.203 1.00 94.31 85 LEU A O 1
ATOM 664 N N . VAL A 1 86 ? 9.019 -3.557 -6.033 1.00 95.25 86 VAL A N 1
ATOM 665 C CA . VAL A 1 86 ? 7.638 -3.149 -6.323 1.00 95.25 86 VAL A CA 1
ATOM 666 C C . VAL A 1 86 ? 7.638 -1.733 -6.877 1.00 95.25 86 VAL A C 1
ATOM 668 O O . VAL A 1 86 ? 8.242 -0.838 -6.290 1.00 95.25 86 VAL A O 1
ATOM 671 N N . SER A 1 87 ? 6.944 -1.515 -7.988 1.00 95.25 87 SER A N 1
ATOM 672 C CA . SER A 1 87 ? 6.738 -0.186 -8.568 1.00 95.25 87 SER A CA 1
ATOM 673 C C . SER A 1 87 ? 5.419 -0.136 -9.347 1.00 95.25 87 SER A C 1
ATOM 675 O O . SER A 1 87 ? 4.683 -1.122 -9.412 1.00 95.25 87 SER A O 1
ATOM 677 N N . GLY A 1 88 ? 5.104 1.013 -9.938 1.00 93.88 88 GLY A N 1
ATOM 678 C CA . GLY A 1 88 ? 3.943 1.195 -10.806 1.00 93.88 88 GLY A CA 1
ATOM 679 C C . GLY A 1 88 ? 3.020 2.336 -10.387 1.00 93.88 88 GLY A C 1
ATOM 680 O O . GLY A 1 88 ? 3.242 3.018 -9.392 1.00 93.88 88 GLY A O 1
ATOM 681 N N . MET A 1 89 ? 1.975 2.528 -11.188 1.00 93.56 89 MET A N 1
ATOM 682 C CA . MET A 1 89 ? 0.921 3.515 -10.983 1.00 93.56 89 MET A CA 1
ATOM 683 C C . MET A 1 89 ? -0.426 2.804 -10.861 1.00 93.56 89 MET A C 1
ATOM 685 O O . MET A 1 89 ? -0.957 2.256 -11.827 1.00 93.56 89 MET A O 1
ATOM 689 N N . ALA A 1 90 ? -1.003 2.836 -9.665 1.00 94.25 90 ALA A N 1
ATOM 690 C CA . ALA A 1 90 ? -2.300 2.249 -9.352 1.00 94.25 90 ALA A CA 1
ATOM 691 C C . ALA A 1 90 ? -2.938 2.958 -8.151 1.00 94.25 90 ALA A C 1
ATOM 693 O O . ALA A 1 90 ? -2.280 3.702 -7.426 1.00 94.25 90 ALA A O 1
ATOM 694 N N . GLY A 1 91 ? -4.213 2.682 -7.882 1.00 92.00 91 GLY A N 1
ATOM 695 C CA . GLY A 1 91 ? -4.853 3.118 -6.646 1.00 92.00 91 GLY A CA 1
ATOM 696 C C . GLY A 1 91 ? -4.128 2.594 -5.406 1.00 92.00 91 GLY A C 1
ATOM 697 O O . GLY A 1 91 ? -3.584 1.488 -5.402 1.00 92.00 91 GLY A O 1
ATOM 698 N N . LEU A 1 92 ? -4.168 3.359 -4.313 1.00 90.62 92 LEU A N 1
ATOM 699 C CA . LEU A 1 92 ? -3.540 2.969 -3.041 1.00 90.62 92 LEU A CA 1
ATOM 700 C C . LEU A 1 92 ? -4.078 1.634 -2.501 1.00 90.62 92 LEU A C 1
ATOM 702 O O . LEU A 1 92 ? -3.330 0.866 -1.904 1.00 90.62 92 LEU A O 1
ATOM 706 N N . ALA A 1 93 ? -5.351 1.317 -2.760 1.00 89.31 93 ALA A N 1
ATOM 707 C CA . ALA A 1 93 ? -5.936 0.029 -2.390 1.00 89.31 93 ALA A CA 1
ATOM 708 C C . ALA A 1 93 ? -5.240 -1.157 -3.086 1.00 89.31 93 ALA A C 1
ATOM 710 O O . ALA A 1 93 ? -4.990 -2.170 -2.441 1.00 89.31 93 ALA A O 1
ATOM 711 N N . SER A 1 94 ? -4.871 -1.014 -4.362 1.00 93.88 94 SER A N 1
ATOM 712 C CA . SER A 1 94 ? -4.145 -2.043 -5.118 1.00 93.88 94 SER A CA 1
ATOM 713 C C . SER A 1 94 ? -2.729 -2.248 -4.573 1.00 93.88 94 SER A C 1
ATOM 715 O O . SER A 1 94 ? -2.269 -3.380 -4.457 1.00 93.88 94 SER A O 1
ATOM 717 N N . HIS A 1 95 ? -2.059 -1.167 -4.160 1.00 93.56 95 HIS A N 1
ATOM 718 C CA . HIS A 1 95 ? -0.757 -1.246 -3.490 1.00 93.56 95 HIS A CA 1
ATOM 719 C C . HIS A 1 95 ? -0.851 -1.945 -2.129 1.00 93.56 95 HIS A C 1
ATOM 721 O O . HIS A 1 95 ? -0.037 -2.815 -1.820 1.00 93.56 95 HIS A O 1
ATOM 727 N N . ALA A 1 96 ? -1.862 -1.599 -1.326 1.00 91.94 96 ALA A N 1
ATOM 728 C CA . ALA A 1 96 ? -2.102 -2.241 -0.037 1.00 91.94 96 ALA A CA 1
ATOM 729 C C . ALA A 1 96 ? -2.417 -3.738 -0.195 1.00 91.94 96 ALA A C 1
ATOM 731 O O . ALA A 1 96 ? -1.896 -4.561 0.559 1.00 91.94 96 ALA A O 1
ATOM 732 N N . GLU A 1 97 ? -3.225 -4.103 -1.195 1.00 93.50 97 GLU A N 1
ATOM 733 C CA . GLU A 1 97 ? -3.510 -5.501 -1.514 1.00 93.50 97 GLU A CA 1
ATOM 734 C C . GLU A 1 97 ? -2.248 -6.255 -1.944 1.00 93.50 97 GLU A C 1
ATOM 736 O O . GLU A 1 97 ? -1.982 -7.335 -1.416 1.00 93.50 97 GLU A O 1
ATOM 741 N N . LEU A 1 98 ? -1.437 -5.684 -2.840 1.00 95.81 98 LEU A N 1
ATOM 742 C CA . LEU A 1 98 ? -0.165 -6.282 -3.243 1.00 95.81 98 LEU A CA 1
ATOM 743 C C . LEU A 1 98 ? 0.730 -6.557 -2.024 1.00 95.81 98 LEU A C 1
ATOM 745 O O . LEU A 1 98 ? 1.212 -7.678 -1.854 1.00 95.81 98 LEU A O 1
ATOM 749 N N . GLY A 1 99 ? 0.889 -5.568 -1.139 1.00 93.69 99 GLY A N 1
ATOM 750 C CA . GLY A 1 99 ? 1.658 -5.714 0.099 1.00 93.69 99 GLY A CA 1
ATOM 751 C C . GLY A 1 99 ? 1.134 -6.836 1.002 1.00 93.69 99 GLY A C 1
ATOM 752 O O . GLY A 1 99 ? 1.923 -7.625 1.520 1.00 93.69 99 GLY A O 1
ATOM 753 N N . LEU A 1 100 ? -0.191 -6.970 1.142 1.00 91.88 100 LEU A N 1
ATOM 754 C CA . LEU A 1 100 ? -0.820 -8.057 1.901 1.00 91.88 100 LEU A CA 1
ATOM 755 C C . LEU A 1 100 ? -0.516 -9.440 1.305 1.00 91.88 100 LEU A C 1
ATOM 757 O O . LEU A 1 100 ? -0.289 -10.396 2.044 1.00 91.88 100 LEU A O 1
ATOM 761 N N . ARG A 1 101 ? -0.529 -9.570 -0.025 1.00 94.50 101 ARG A N 1
ATOM 762 C CA . ARG A 1 101 ? -0.256 -10.854 -0.687 1.00 94.50 101 ARG A CA 1
ATOM 763 C C . ARG A 1 101 ? 1.219 -11.244 -0.576 1.00 94.50 101 ARG A C 1
ATOM 765 O O . ARG A 1 101 ? 1.508 -12.422 -0.367 1.00 94.50 101 ARG A O 1
ATOM 772 N N . ILE A 1 102 ? 2.135 -10.280 -0.677 1.00 93.88 102 ILE A N 1
ATOM 773 C CA . ILE A 1 102 ? 3.586 -10.511 -0.579 1.00 93.88 102 ILE A CA 1
ATOM 774 C C . ILE A 1 102 ? 4.013 -10.855 0.854 1.00 93.88 102 ILE A C 1
ATOM 776 O O . ILE A 1 102 ? 4.769 -11.806 1.049 1.00 93.88 102 ILE A O 1
ATOM 780 N N . SER A 1 103 ? 3.495 -10.139 1.860 1.00 89.19 103 SER A N 1
ATOM 781 C CA . SER A 1 103 ? 3.941 -10.262 3.261 1.00 89.19 103 SER A CA 1
ATOM 782 C C . SER A 1 103 ? 3.753 -11.652 3.876 1.00 89.19 103 SER A C 1
ATOM 784 O O . SER A 1 103 ? 4.328 -11.957 4.913 1.00 89.19 103 SER A O 1
ATOM 786 N N . SER A 1 104 ? 2.959 -12.517 3.241 1.00 86.12 104 SER A N 1
ATOM 787 C CA . SER A 1 104 ? 2.764 -13.899 3.683 1.00 86.12 104 SER A CA 1
ATOM 788 C C . SER A 1 104 ? 3.916 -14.851 3.327 1.00 86.12 104 SER A C 1
ATOM 790 O O . SER A 1 104 ? 3.938 -15.978 3.825 1.00 86.12 104 SER A O 1
ATOM 792 N N . TRP A 1 105 ? 4.844 -14.449 2.452 1.00 87.69 105 TRP A N 1
ATOM 793 C CA . TRP A 1 105 ? 5.926 -15.326 1.984 1.00 87.69 105 TRP A CA 1
ATOM 794 C C . TRP A 1 105 ? 7.242 -14.611 1.628 1.00 87.69 105 TRP A C 1
ATOM 796 O O . TRP A 1 105 ? 8.211 -15.303 1.313 1.00 87.69 105 TRP A O 1
ATOM 806 N N . HIS A 1 106 ? 7.307 -13.275 1.679 1.00 87.00 106 HIS A N 1
ATOM 807 C CA . HIS A 1 106 ? 8.537 -12.511 1.466 1.00 87.00 106 HIS A CA 1
ATOM 808 C C . HIS A 1 106 ? 8.685 -11.387 2.493 1.00 87.00 106 HIS A C 1
ATOM 810 O O . HIS A 1 106 ? 7.794 -10.548 2.627 1.00 87.00 106 HIS A O 1
ATOM 816 N N . ASP A 1 107 ? 9.835 -11.345 3.164 1.00 83.81 107 ASP A N 1
ATOM 817 C CA . ASP A 1 107 ? 10.075 -10.424 4.283 1.00 83.81 107 ASP A CA 1
ATOM 818 C C . ASP A 1 107 ? 10.820 -9.142 3.873 1.00 83.81 107 ASP A C 1
ATOM 820 O O . ASP A 1 107 ? 10.844 -8.171 4.627 1.00 83.81 107 ASP A O 1
ATOM 824 N N . ASP A 1 108 ? 11.436 -9.127 2.687 1.00 86.50 108 ASP A N 1
ATOM 825 C CA . ASP A 1 108 ? 12.261 -8.012 2.210 1.00 86.50 108 ASP A CA 1
ATOM 826 C C . ASP A 1 108 ? 11.728 -7.459 0.886 1.00 86.50 108 ASP A C 1
ATOM 828 O O . ASP A 1 108 ? 11.765 -8.131 -0.142 1.00 86.50 108 ASP A O 1
ATOM 832 N N . VAL A 1 109 ? 11.174 -6.250 0.905 1.00 91.31 109 VAL A N 1
ATOM 833 C CA . VAL A 1 109 ? 10.578 -5.611 -0.274 1.00 91.31 109 VAL A CA 1
ATOM 834 C C . VAL A 1 109 ? 11.139 -4.209 -0.415 1.00 91.31 109 VAL A C 1
ATOM 836 O O . VAL A 1 109 ? 11.070 -3.407 0.520 1.00 91.31 109 VAL A O 1
ATOM 839 N N . THR A 1 110 ? 11.612 -3.890 -1.616 1.00 92.94 110 THR A N 1
ATOM 840 C CA . THR A 1 110 ? 12.014 -2.531 -1.974 1.00 92.94 110 THR A CA 1
ATOM 841 C C . THR A 1 110 ? 10.965 -1.914 -2.882 1.00 92.94 110 THR A C 1
ATOM 843 O O . THR A 1 110 ? 10.738 -2.369 -4.003 1.00 92.94 110 THR A O 1
ATOM 846 N N . VAL A 1 111 ? 10.331 -0.844 -2.409 1.00 93.31 111 VAL A N 1
ATOM 847 C CA . VAL A 1 111 ? 9.436 -0.029 -3.230 1.00 93.31 111 VAL A CA 1
ATOM 848 C C . VAL A 1 111 ? 10.270 0.988 -4.000 1.00 93.31 111 VAL A C 1
ATOM 850 O O . VAL A 1 111 ? 10.996 1.782 -3.402 1.00 93.31 111 VAL A O 1
ATOM 853 N N . VAL A 1 112 ? 10.162 0.977 -5.324 1.00 93.00 112 VAL A N 1
ATOM 854 C CA . VAL A 1 112 ? 10.837 1.923 -6.216 1.00 93.00 112 VAL A CA 1
ATOM 855 C C . VAL A 1 112 ? 9.814 2.947 -6.683 1.00 93.00 112 VAL A C 1
ATOM 857 O O . VAL A 1 112 ? 8.887 2.614 -7.422 1.00 93.00 112 VAL A O 1
ATOM 860 N N . ASN A 1 113 ? 9.965 4.194 -6.239 1.00 90.25 113 ASN A N 1
ATOM 861 C CA . ASN A 1 113 ? 8.992 5.253 -6.494 1.00 90.25 113 ASN A CA 1
ATOM 862 C C . ASN A 1 113 ? 9.616 6.432 -7.248 1.00 90.25 113 ASN A C 1
ATOM 864 O O . ASN A 1 113 ? 10.720 6.865 -6.918 1.00 90.25 113 ASN A O 1
ATOM 868 N N . ARG A 1 114 ? 8.879 7.005 -8.206 1.00 89.94 114 ARG A N 1
ATOM 869 C CA . ARG A 1 114 ? 9.268 8.224 -8.925 1.00 89.94 114 ARG A CA 1
ATOM 870 C C . ARG A 1 114 ? 8.446 9.408 -8.425 1.00 89.94 114 ARG A C 1
ATOM 872 O O . ARG A 1 114 ? 7.240 9.478 -8.629 1.00 89.94 114 ARG A O 1
ATOM 879 N N . ARG A 1 115 ? 9.099 10.405 -7.829 1.00 86.50 115 ARG A N 1
ATOM 880 C CA . ARG A 1 115 ? 8.442 11.655 -7.419 1.00 86.50 115 ARG A CA 1
ATOM 881 C C . ARG A 1 115 ? 8.030 12.490 -8.630 1.00 86.50 115 ARG A C 1
ATOM 883 O O . ARG A 1 115 ? 8.679 12.461 -9.673 1.00 86.50 115 ARG A O 1
ATOM 890 N N . LYS A 1 116 ? 7.054 13.384 -8.431 1.00 82.00 116 LYS A N 1
ATOM 891 C CA . LYS A 1 116 ? 6.628 14.392 -9.428 1.00 82.00 116 LYS A CA 1
ATOM 892 C C . LYS A 1 116 ? 7.770 15.263 -9.981 1.00 82.00 116 LYS A C 1
ATOM 894 O O . LYS A 1 116 ? 7.663 15.755 -11.094 1.00 82.00 116 LYS A O 1
ATOM 899 N N . GLY A 1 117 ? 8.863 15.437 -9.232 1.00 81.88 117 GLY A N 1
ATOM 900 C CA . GLY A 1 117 ? 10.070 16.149 -9.679 1.00 81.88 117 GLY A CA 1
ATOM 901 C C . GLY A 1 117 ? 11.081 15.296 -10.461 1.00 81.88 117 GLY A C 1
ATOM 902 O O . GLY A 1 117 ? 12.173 15.771 -10.741 1.00 81.88 117 GLY A O 1
ATOM 903 N N . GLY A 1 118 ? 10.765 14.032 -10.762 1.00 85.06 118 GLY A N 1
ATOM 904 C CA . GLY A 1 118 ? 11.647 13.100 -11.472 1.00 85.06 118 GLY A CA 1
ATOM 905 C C . GLY A 1 118 ? 12.679 12.378 -10.599 1.00 85.06 118 GLY A C 1
ATOM 906 O O . GLY A 1 118 ? 13.334 11.466 -11.089 1.00 85.06 118 GLY A O 1
ATOM 907 N N . GLN A 1 119 ? 12.805 12.744 -9.321 1.00 88.81 119 GLN A N 1
ATOM 908 C CA . GLN A 1 119 ? 13.649 12.032 -8.360 1.00 88.81 119 GLN A CA 1
ATOM 909 C C . GLN A 1 119 ? 13.094 10.631 -8.074 1.00 88.81 119 GLN A C 1
ATOM 911 O O . GLN A 1 119 ? 11.891 10.481 -7.864 1.00 88.81 119 GLN A O 1
ATOM 916 N N . TRP A 1 120 ? 13.983 9.643 -7.993 1.00 90.06 120 TRP A N 1
ATOM 917 C CA . TRP A 1 120 ? 13.654 8.271 -7.615 1.00 90.06 120 TRP A CA 1
ATOM 918 C C . TRP A 1 120 ? 14.017 7.986 -6.158 1.00 90.06 120 TRP A C 1
ATOM 920 O O . TRP A 1 120 ? 15.081 8.392 -5.685 1.00 90.06 120 TRP A O 1
ATOM 930 N N . ASP A 1 121 ? 13.135 7.278 -5.458 1.00 90.25 121 ASP A N 1
ATOM 931 C CA . ASP A 1 121 ? 13.368 6.750 -4.118 1.00 90.25 121 ASP A CA 1
ATOM 932 C C . ASP A 1 121 ? 13.345 5.221 -4.127 1.00 90.25 121 ASP A C 1
ATOM 934 O O . ASP A 1 121 ? 12.494 4.601 -4.767 1.00 90.25 121 ASP A O 1
ATOM 938 N N . PHE A 1 122 ? 14.259 4.639 -3.351 1.00 91.50 122 PHE A N 1
ATOM 939 C CA . PHE A 1 122 ? 14.389 3.202 -3.123 1.00 91.50 122 PHE A CA 1
ATOM 940 C C . PHE A 1 122 ? 14.071 2.909 -1.668 1.00 91.50 122 PHE A C 1
ATOM 942 O O . PHE A 1 122 ? 14.907 3.049 -0.776 1.00 91.50 122 PHE A O 1
ATOM 949 N N . CYS A 1 123 ? 12.820 2.567 -1.429 1.00 91.50 123 CYS A N 1
ATOM 950 C CA . CYS A 1 123 ? 12.237 2.458 -0.109 1.00 91.50 123 CYS A CA 1
ATOM 951 C C . CYS A 1 123 ? 12.198 0.987 0.299 1.00 91.50 123 CYS A C 1
ATOM 953 O O . CYS A 1 123 ? 11.195 0.308 0.077 1.00 91.50 123 CYS A O 1
ATOM 955 N N . SER A 1 124 ? 13.294 0.491 0.877 1.00 90.62 124 SER A N 1
ATOM 956 C CA . SER A 1 124 ? 13.290 -0.832 1.501 1.00 90.62 124 SER A CA 1
ATOM 957 C C . SER A 1 124 ? 12.553 -0.794 2.837 1.00 90.62 124 SER A C 1
ATOM 959 O O . SER A 1 124 ? 12.776 0.102 3.657 1.00 90.62 124 SER A O 1
ATOM 961 N N . ILE A 1 125 ? 11.678 -1.776 3.058 1.00 88.69 125 ILE A N 1
ATOM 962 C CA . ILE A 1 125 ? 11.057 -2.004 4.370 1.00 88.69 125 ILE A CA 1
ATOM 963 C C . ILE A 1 125 ? 12.018 -2.693 5.345 1.00 88.69 125 ILE A C 1
ATOM 965 O O . ILE A 1 125 ? 11.799 -2.642 6.557 1.00 88.69 125 ILE A O 1
ATOM 969 N N . SER A 1 126 ? 13.076 -3.326 4.828 1.00 84.56 126 SER A N 1
ATOM 970 C CA . SER A 1 126 ? 14.131 -3.921 5.634 1.00 84.56 126 SER A CA 1
ATOM 971 C C . SER A 1 126 ? 15.172 -2.880 6.040 1.00 84.56 126 SER A C 1
ATOM 973 O O . SER A 1 126 ? 15.389 -1.864 5.379 1.00 84.56 126 SER A O 1
ATOM 975 N N . GLY A 1 127 ? 15.827 -3.139 7.169 1.00 81.94 127 GLY A N 1
ATOM 976 C CA . GLY A 1 127 ? 16.870 -2.278 7.712 1.00 81.94 127 GLY A CA 1
ATOM 977 C C . GLY A 1 127 ? 16.609 -1.861 9.152 1.00 81.94 127 GLY A C 1
ATOM 978 O O . GLY A 1 127 ? 15.545 -2.094 9.734 1.00 81.94 127 GLY A O 1
ATOM 979 N N . THR A 1 128 ? 17.627 -1.250 9.746 1.00 80.69 128 THR A N 1
ATOM 980 C CA . THR A 1 128 ? 17.497 -0.623 11.057 1.00 80.69 128 THR A CA 1
ATOM 981 C C . THR A 1 128 ? 16.808 0.724 10.859 1.00 80.69 128 THR A C 1
ATOM 983 O O . THR A 1 128 ? 17.290 1.524 10.061 1.00 80.69 128 THR A O 1
ATOM 986 N N . PRO A 1 129 ? 15.674 0.991 11.527 1.00 79.62 129 PRO A N 1
ATOM 987 C CA . PRO A 1 129 ? 15.109 2.324 11.519 1.00 79.62 129 PRO A CA 1
ATOM 988 C C . PRO A 1 129 ? 16.056 3.250 12.268 1.00 79.62 129 PRO A C 1
ATOM 990 O O . PRO A 1 129 ? 16.284 3.078 13.466 1.00 79.62 129 PRO A O 1
ATOM 993 N N . ASP A 1 130 ? 16.582 4.224 11.546 1.00 69.19 130 ASP A N 1
ATOM 994 C CA . ASP A 1 130 ? 17.380 5.291 12.117 1.00 69.19 130 ASP A CA 1
ATOM 995 C C . ASP A 1 130 ? 16.477 6.518 12.301 1.00 69.19 130 ASP A C 1
ATOM 997 O O . ASP A 1 130 ? 15.882 7.010 11.342 1.00 69.19 130 ASP A O 1
ATOM 1001 N N . GLY A 1 131 ? 16.367 7.012 13.537 1.00 72.31 131 GLY A N 1
ATOM 1002 C CA . GLY A 1 131 ? 15.672 8.264 13.854 1.00 72.31 131 GLY A CA 1
ATOM 1003 C C . GLY A 1 131 ? 14.286 8.126 14.494 1.00 72.31 131 GLY A C 1
ATOM 1004 O O . GLY A 1 131 ? 13.934 7.099 15.074 1.00 72.31 131 GLY A O 1
ATOM 1005 N N . GLU A 1 132 ? 13.534 9.227 14.438 1.00 82.94 132 GLU A N 1
ATOM 1006 C CA . GLU A 1 132 ? 12.209 9.390 15.049 1.00 82.94 132 GLU A CA 1
ATOM 1007 C C . GLU A 1 132 ? 11.122 8.549 14.345 1.00 82.94 132 GLU A C 1
ATOM 1009 O O . GLU A 1 132 ? 11.250 8.238 13.154 1.00 82.94 132 GLU A O 1
ATOM 1014 N N . PRO A 1 133 ? 10.014 8.208 15.036 1.00 88.06 133 PRO A N 1
ATOM 1015 C CA . PRO A 1 133 ? 8.859 7.562 14.416 1.00 88.06 133 PRO A CA 1
ATOM 1016 C C . PRO A 1 133 ? 8.347 8.325 13.187 1.00 88.06 133 PRO A C 1
ATOM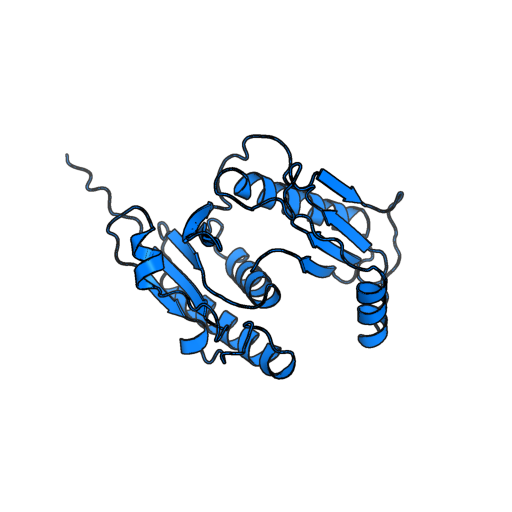 1018 O O . PRO A 1 133 ? 8.334 9.556 13.147 1.00 88.06 133 PRO A O 1
ATOM 1021 N N . TYR A 1 134 ? 7.867 7.598 12.174 1.00 92.06 134 TYR A N 1
ATOM 1022 C CA . TYR A 1 134 ? 7.333 8.252 10.975 1.00 92.06 134 TYR A CA 1
ATOM 1023 C C . TYR A 1 134 ? 6.013 8.990 11.252 1.00 92.06 134 TYR A C 1
ATOM 1025 O O . TYR A 1 134 ? 5.821 10.095 10.740 1.00 92.06 134 TYR A O 1
ATOM 1033 N N . PHE A 1 135 ? 5.120 8.394 12.052 1.00 94.19 135 PHE A N 1
ATOM 1034 C CA . PHE A 1 135 ? 3.838 8.991 12.433 1.00 94.19 135 PHE A CA 1
ATOM 1035 C C . PHE A 1 135 ? 3.994 9.825 13.706 1.00 94.19 135 PHE A C 1
ATOM 1037 O O . PHE A 1 135 ? 4.274 9.288 14.775 1.00 94.19 135 PHE A O 1
ATOM 1044 N N . ASP A 1 136 ? 3.776 11.130 13.580 1.00 92.44 136 ASP A N 1
ATOM 1045 C CA . ASP A 1 136 ? 3.919 12.095 14.673 1.00 92.44 136 ASP A CA 1
ATOM 1046 C C . ASP A 1 136 ? 2.613 12.244 15.482 1.00 92.44 136 ASP A C 1
ATOM 1048 O O . ASP A 1 136 ? 2.626 12.600 16.659 1.00 92.44 136 ASP A O 1
ATOM 1052 N N . GLN A 1 137 ? 1.466 11.969 14.854 1.00 92.25 137 GLN A N 1
ATOM 1053 C CA . GLN A 1 137 ? 0.141 12.053 15.462 1.00 92.25 137 GLN A CA 1
ATOM 1054 C C . GLN A 1 137 ? -0.544 10.693 15.411 1.00 92.25 137 GLN A C 1
ATOM 1056 O O . GLN A 1 137 ? -0.923 10.204 14.347 1.00 92.25 137 GLN A O 1
ATOM 1061 N N . ILE A 1 138 ? -0.725 10.101 16.588 1.00 93.06 138 ILE A N 1
ATOM 1062 C CA . ILE A 1 138 ? -1.373 8.806 16.758 1.00 93.06 138 ILE A CA 1
ATOM 1063 C C . ILE A 1 138 ? -2.535 8.985 17.734 1.00 93.06 138 ILE A C 1
ATOM 1065 O O . ILE A 1 138 ? -2.333 9.372 18.885 1.00 93.06 138 ILE A O 1
ATOM 1069 N N . GLN A 1 139 ? -3.757 8.723 17.276 1.00 91.88 139 GLN A N 1
ATOM 1070 C CA . GLN A 1 139 ? -4.969 8.902 18.077 1.00 91.88 139 GLN A CA 1
ATOM 1071 C C . GLN A 1 139 ? -5.638 7.555 18.347 1.00 91.88 139 GLN A C 1
ATOM 1073 O O . GLN A 1 139 ? -6.220 6.949 17.452 1.00 91.88 139 GLN A O 1
ATOM 1078 N N . PHE A 1 140 ? -5.563 7.111 19.602 1.00 89.81 140 PHE A N 1
ATOM 1079 C CA . PHE A 1 140 ? -6.300 5.965 20.134 1.00 89.81 140 PHE A CA 1
ATOM 1080 C C . PHE A 1 140 ? -7.418 6.433 21.074 1.00 89.81 140 PHE A C 1
ATOM 1082 O O . PHE A 1 140 ? -7.320 7.514 21.668 1.00 89.81 140 PHE A O 1
ATOM 1089 N N . PRO A 1 141 ? -8.458 5.612 21.297 1.00 84.00 141 PRO A N 1
ATOM 1090 C CA . PRO A 1 141 ? -9.402 5.852 22.375 1.00 84.00 141 PRO A CA 1
ATOM 1091 C C . PRO A 1 141 ? -8.683 5.781 23.724 1.00 84.00 141 PRO A C 1
ATOM 1093 O O . PRO A 1 141 ? -7.701 5.062 23.905 1.00 84.00 141 PRO A O 1
ATOM 1096 N N . ARG A 1 142 ? -9.219 6.491 24.721 1.00 83.19 142 ARG A N 1
ATOM 1097 C CA . ARG A 1 142 ? -8.615 6.566 26.063 1.00 83.19 142 ARG A CA 1
ATOM 1098 C C . ARG A 1 142 ? -8.602 5.233 26.816 1.00 83.19 142 ARG A C 1
ATOM 1100 O O . ARG A 1 142 ? -7.846 5.093 27.773 1.00 83.19 142 ARG A O 1
ATOM 1107 N N . ARG A 1 143 ? -9.483 4.294 26.464 1.00 86.12 143 ARG A N 1
ATOM 1108 C CA . ARG A 1 143 ? -9.630 2.997 27.136 1.00 86.12 143 ARG A CA 1
ATOM 1109 C C . ARG A 1 143 ? -9.895 1.896 26.110 1.00 86.12 143 ARG A C 1
ATOM 1111 O O . ARG A 1 143 ? -10.558 2.182 25.112 1.00 86.12 143 ARG A O 1
ATOM 1118 N N . PRO A 1 144 ? -9.429 0.660 26.364 1.00 88.75 144 PRO A N 1
ATOM 1119 C CA . PRO A 1 144 ? -9.820 -0.491 25.566 1.00 88.75 144 PRO A CA 1
ATOM 1120 C C . PRO A 1 144 ? -11.339 -0.678 25.560 1.00 88.75 144 PRO A C 1
ATOM 1122 O O . PRO A 1 144 ? -12.010 -0.391 26.554 1.00 88.75 144 PRO A O 1
ATOM 1125 N N . THR A 1 145 ? -11.875 -1.197 24.459 1.00 88.00 145 THR A N 1
ATOM 1126 C CA . THR A 1 145 ? -13.301 -1.509 24.320 1.00 88.00 145 THR A CA 1
ATOM 1127 C C . THR A 1 145 ? -13.499 -2.958 23.898 1.00 88.00 145 THR A C 1
ATOM 1129 O O . THR A 1 145 ? -12.795 -3.483 23.042 1.00 88.00 145 THR A O 1
ATOM 1132 N N . SER A 1 146 ? -14.477 -3.621 24.515 1.00 87.94 146 SER A N 1
ATOM 1133 C CA . SER A 1 146 ? -14.874 -4.995 24.170 1.00 87.94 146 SER A CA 1
ATOM 1134 C C . SER A 1 146 ? -16.075 -5.044 23.221 1.00 87.94 146 SER A C 1
ATOM 1136 O O . SER A 1 146 ? -16.624 -6.116 22.990 1.00 87.94 146 SER A O 1
ATOM 1138 N N . ALA A 1 147 ? -16.506 -3.897 22.689 1.00 89.38 147 ALA A N 1
ATOM 1139 C CA . ALA A 1 147 ? -17.588 -3.842 21.715 1.00 89.38 147 ALA A CA 1
ATOM 1140 C C . ALA A 1 147 ? -17.228 -4.598 20.422 1.00 89.38 147 ALA A C 1
ATOM 1142 O O . ALA A 1 147 ? -16.057 -4.721 20.053 1.00 89.38 147 ALA A O 1
ATOM 1143 N N . HIS A 1 148 ? -18.255 -5.086 19.725 1.00 91.81 148 HIS A N 1
ATOM 1144 C CA . HIS A 1 148 ? -18.105 -5.856 18.493 1.00 91.81 148 HIS A CA 1
ATOM 1145 C C . HIS A 1 148 ? -18.362 -5.007 17.251 1.00 91.81 148 HIS A C 1
ATOM 1147 O O . HIS A 1 148 ? -19.407 -4.377 17.118 1.00 91.81 148 HIS A O 1
ATOM 1153 N N . GLY A 1 149 ? -17.414 -5.033 16.320 1.00 93.44 149 GLY A N 1
ATOM 1154 C CA . GLY A 1 149 ? -17.476 -4.293 15.064 1.00 93.44 149 GLY A CA 1
ATOM 1155 C C . GLY A 1 149 ? -16.102 -4.169 14.429 1.00 93.44 149 GLY A C 1
ATOM 1156 O O . GLY A 1 149 ? -15.194 -4.923 14.785 1.00 93.44 149 GLY A O 1
ATOM 1157 N N . ARG A 1 150 ? -15.938 -3.254 13.477 1.00 96.31 150 ARG A N 1
ATOM 1158 C CA . ARG A 1 150 ? -14.636 -2.984 12.857 1.00 96.31 150 ARG A CA 1
ATOM 1159 C C . ARG A 1 150 ? -14.034 -1.690 13.383 1.00 96.31 150 ARG A C 1
ATOM 1161 O O . ARG A 1 150 ? -14.747 -0.781 13.802 1.00 96.31 150 ARG A O 1
ATOM 1168 N N . VAL A 1 151 ? -12.711 -1.611 13.332 1.00 96.12 151 VAL A N 1
ATOM 1169 C CA . VAL A 1 151 ? -11.964 -0.384 13.624 1.00 96.12 151 VAL A CA 1
ATOM 1170 C C . VAL A 1 151 ? -11.575 0.265 12.300 1.00 96.12 151 VAL A C 1
ATOM 1172 O O . VAL A 1 151 ? -11.001 -0.397 11.431 1.00 96.12 151 VAL A O 1
ATOM 1175 N N . ALA A 1 152 ? -11.889 1.549 12.136 1.00 96.50 152 ALA A N 1
ATOM 1176 C CA . ALA A 1 152 ? -11.363 2.336 11.030 1.00 96.50 152 ALA A CA 1
ATOM 1177 C C . ALA A 1 152 ? -9.917 2.727 11.347 1.00 96.50 152 ALA A C 1
ATOM 1179 O O . ALA A 1 152 ? -9.645 3.252 12.424 1.00 96.50 152 ALA A O 1
ATOM 1180 N N . VAL A 1 153 ? -8.987 2.475 10.431 1.00 96.44 153 VAL A N 1
ATOM 1181 C CA . VAL A 1 153 ? -7.578 2.850 10.585 1.00 96.44 153 VAL A CA 1
ATOM 1182 C C . VAL A 1 153 ? -7.202 3.789 9.454 1.00 96.44 153 VAL A C 1
ATOM 1184 O O . VAL A 1 153 ? -7.145 3.377 8.297 1.00 96.44 153 VAL A O 1
ATOM 1187 N N . VAL A 1 154 ? -6.948 5.050 9.784 1.00 95.69 154 VAL A N 1
ATOM 1188 C CA . VAL A 1 154 ? -6.481 6.053 8.827 1.00 95.69 154 VAL A CA 1
ATOM 1189 C C . VAL A 1 154 ? -4.959 6.062 8.836 1.00 95.69 154 VAL A C 1
ATOM 1191 O O . VAL A 1 154 ? -4.353 6.314 9.874 1.00 95.69 154 VAL A O 1
ATOM 1194 N N . VAL A 1 155 ? -4.340 5.816 7.684 1.00 95.12 155 VAL A N 1
ATOM 1195 C CA . VAL A 1 155 ? -2.888 5.897 7.486 1.00 95.12 155 VAL A CA 1
ATOM 1196 C C . VAL A 1 155 ? -2.604 7.059 6.548 1.00 95.12 155 VAL A C 1
ATOM 1198 O O . VAL A 1 155 ? -2.985 7.025 5.377 1.00 95.12 155 VAL A O 1
ATOM 1201 N N . SER A 1 156 ? -1.954 8.099 7.065 1.00 94.00 156 SER A N 1
ATOM 1202 C CA . SER A 1 156 ? -1.774 9.357 6.346 1.00 94.00 156 SER A CA 1
ATOM 1203 C C . SER A 1 156 ? -0.334 9.853 6.361 1.00 94.00 156 SER A C 1
ATOM 1205 O O . SER A 1 156 ? 0.298 9.969 7.413 1.00 94.00 156 SER A O 1
ATOM 1207 N N . SER A 1 157 ? 0.151 10.253 5.184 1.00 91.81 157 SER A N 1
ATOM 1208 C CA . SER A 1 157 ? 1.439 10.933 5.016 1.00 91.81 157 SER A CA 1
ATOM 1209 C C . SER A 1 157 ? 1.359 12.456 5.242 1.00 91.81 157 SER A C 1
ATOM 1211 O O . SER A 1 157 ? 2.229 13.179 4.762 1.00 91.81 157 SER A O 1
ATOM 1213 N N . GLY A 1 158 ? 0.302 12.985 5.868 1.00 91.38 158 GLY A N 1
ATOM 1214 C CA . GLY A 1 158 ? 0.135 14.433 6.102 1.00 91.38 158 GLY A CA 1
ATOM 1215 C C . GLY A 1 158 ? -1.267 14.974 5.871 1.00 91.38 158 GLY A C 1
ATOM 1216 O O . GLY A 1 158 ? -1.655 15.970 6.485 1.00 91.38 158 GLY A O 1
ATOM 1217 N N . TYR A 1 159 ? -2.042 14.292 5.037 1.00 88.81 159 TYR A N 1
ATOM 1218 C CA . TYR A 1 159 ? -3.399 14.677 4.673 1.00 88.81 159 TYR A CA 1
ATOM 1219 C C . TYR A 1 159 ? -4.393 14.428 5.807 1.00 88.81 159 TYR A C 1
ATOM 1221 O O . TYR A 1 159 ? -4.248 13.485 6.590 1.00 88.81 159 TYR A O 1
ATOM 1229 N N . GLU A 1 160 ? -5.416 15.267 5.880 1.00 87.12 160 GLU A N 1
ATOM 1230 C CA . GLU A 1 160 ? -6.553 15.048 6.767 1.00 87.12 160 GLU A CA 1
ATOM 1231 C C . GLU A 1 160 ? -7.620 14.257 6.021 1.00 87.12 160 GLU A C 1
ATOM 1233 O O . GLU A 1 160 ? -7.822 14.438 4.819 1.00 87.12 160 GLU A O 1
ATOM 1238 N N . VAL A 1 161 ? -8.256 13.336 6.738 1.00 88.75 161 VAL A N 1
ATOM 1239 C CA . VAL A 1 161 ? -9.371 12.545 6.227 1.00 88.75 161 VAL A CA 1
ATOM 1240 C C . VAL A 1 161 ? -10.600 12.986 6.984 1.00 88.75 161 VAL A C 1
ATOM 1242 O O . VAL A 1 161 ? -10.590 13.002 8.214 1.00 88.75 161 VAL A O 1
ATOM 1245 N N . ASP A 1 162 ? -11.630 13.362 6.239 1.00 90.38 162 ASP A N 1
ATOM 1246 C CA . ASP A 1 162 ? -12.902 13.760 6.815 1.00 90.38 162 ASP A CA 1
ATOM 1247 C C . ASP A 1 162 ? -13.542 12.575 7.553 1.00 90.38 162 ASP A C 1
ATOM 1249 O O . ASP A 1 162 ? -13.661 11.474 7.004 1.00 90.38 162 ASP A O 1
ATOM 1253 N N . ALA A 1 163 ? -13.934 12.802 8.806 1.00 90.06 163 ALA A N 1
ATOM 1254 C CA . ALA A 1 163 ? -14.599 11.799 9.625 1.00 90.06 163 ALA A CA 1
ATOM 1255 C C . ALA A 1 163 ? -15.936 11.372 9.001 1.00 90.06 163 ALA A C 1
ATOM 1257 O O . ALA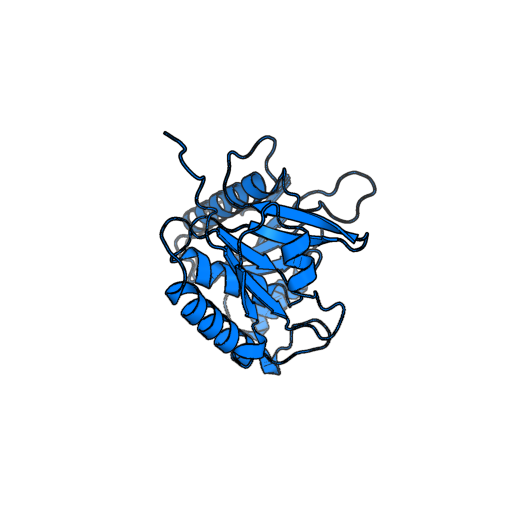 A 1 163 ? -16.250 10.180 9.009 1.00 90.06 163 ALA A O 1
ATOM 1258 N N . GLU A 1 164 ? -16.655 12.304 8.365 1.00 93.25 164 GLU A N 1
ATOM 1259 C CA . GLU A 1 164 ? -17.944 12.030 7.722 1.00 93.25 164 GLU A CA 1
ATOM 1260 C C . GLU A 1 164 ? -17.807 11.002 6.589 1.00 93.25 164 GLU A C 1
ATOM 1262 O O . GLU A 1 164 ? -18.692 10.170 6.389 1.00 93.25 164 GLU A O 1
ATOM 1267 N N . LEU A 1 165 ? -16.672 10.986 5.873 1.00 93.19 165 LEU A N 1
ATOM 1268 C CA . LEU A 1 165 ? -16.409 10.000 4.816 1.00 93.19 165 LEU A CA 1
ATOM 1269 C C . LEU A 1 165 ? -16.228 8.586 5.373 1.00 93.19 165 LEU A C 1
ATOM 1271 O O . LEU A 1 165 ? -16.631 7.611 4.730 1.00 93.19 165 LEU A O 1
ATOM 1275 N N . ILE A 1 166 ? -15.613 8.470 6.550 1.00 94.81 166 ILE A N 1
ATOM 1276 C CA . ILE A 1 166 ? -15.411 7.190 7.230 1.00 94.81 166 ILE A CA 1
ATOM 1277 C C . ILE A 1 166 ? -16.758 6.690 7.747 1.00 94.81 166 ILE A C 1
ATOM 1279 O O . ILE A 1 166 ? -17.134 5.556 7.462 1.00 94.81 166 ILE A O 1
ATOM 1283 N N . GLU A 1 167 ? -17.509 7.539 8.444 1.00 94.75 167 GLU A N 1
ATOM 1284 C CA . GLU A 1 167 ? -18.834 7.203 8.974 1.00 94.75 167 GLU A CA 1
ATOM 1285 C C . GLU A 1 167 ? -19.792 6.786 7.849 1.00 94.75 167 GLU A C 1
ATOM 1287 O O . GLU A 1 167 ? -20.340 5.683 7.883 1.00 94.75 167 GLU A O 1
ATOM 1292 N N . SER A 1 168 ? -19.860 7.575 6.771 1.00 94.81 168 SER A N 1
ATOM 1293 C CA . SER A 1 168 ? -20.667 7.268 5.581 1.00 94.81 168 SER A CA 1
ATOM 1294 C C . SER A 1 168 ? -20.283 5.941 4.917 1.00 94.81 168 SER A C 1
ATOM 1296 O O . SER A 1 168 ? -21.131 5.260 4.336 1.00 94.81 168 SER A O 1
ATOM 1298 N N . PHE A 1 169 ? -19.001 5.554 4.956 1.00 94.06 169 PHE A N 1
ATOM 1299 C CA . PHE A 1 169 ? -18.571 4.245 4.462 1.00 94.06 169 PHE A CA 1
ATOM 1300 C C . PHE A 1 169 ? -19.184 3.117 5.300 1.00 94.06 169 PHE A C 1
ATOM 1302 O O . PHE A 1 169 ? -19.760 2.193 4.731 1.00 94.06 169 PHE A O 1
ATOM 1309 N N . PHE A 1 170 ? -19.102 3.202 6.628 1.00 95.81 170 PHE A N 1
ATOM 1310 C CA . PHE A 1 170 ? -19.639 2.173 7.522 1.00 95.81 170 PHE A CA 1
ATOM 1311 C C . PHE A 1 170 ? -21.162 2.064 7.450 1.00 95.81 170 PHE A C 1
ATOM 1313 O O . PHE A 1 170 ? -21.694 0.952 7.421 1.00 95.81 170 PHE A O 1
ATOM 1320 N N . GLU A 1 171 ? -21.852 3.198 7.335 1.00 95.19 171 GLU A N 1
ATOM 1321 C CA . GLU A 1 171 ? -23.298 3.233 7.113 1.00 95.19 171 GLU A CA 1
ATOM 1322 C C . GLU A 1 171 ? -23.684 2.528 5.808 1.00 95.19 171 GLU A C 1
ATOM 1324 O O . GLU A 1 171 ? -24.547 1.649 5.807 1.00 95.19 171 GLU A O 1
ATOM 1329 N N . ARG A 1 172 ? -23.000 2.844 4.700 1.00 95.19 172 ARG A N 1
ATOM 1330 C CA . ARG A 1 172 ? -23.270 2.239 3.387 1.00 95.19 172 ARG A CA 1
ATOM 1331 C C . ARG A 1 172 ? -22.991 0.736 3.357 1.00 95.19 172 ARG A C 1
ATOM 1333 O O . ARG A 1 172 ? -23.763 -0.016 2.762 1.00 95.19 172 ARG A O 1
ATOM 1340 N N . GLU A 1 173 ? -21.910 0.288 3.990 1.00 92.38 173 GLU A N 1
ATOM 1341 C CA . GLU A 1 173 ? -21.562 -1.137 4.063 1.00 92.38 173 GLU A CA 1
ATOM 1342 C C . GLU A 1 173 ? -22.394 -1.901 5.112 1.00 92.38 173 GLU A C 1
ATOM 1344 O O . GLU A 1 173 ? -22.288 -3.123 5.202 1.00 92.38 173 GLU A O 1
ATOM 1349 N N . HIS A 1 174 ? -23.262 -1.212 5.867 1.00 93.81 174 HIS A N 1
ATOM 1350 C CA . HIS A 1 174 ? -24.061 -1.778 6.959 1.00 93.81 174 HIS A CA 1
ATOM 1351 C C . HIS A 1 174 ? -23.193 -2.486 8.014 1.00 93.81 174 HIS A C 1
ATOM 1353 O O . HIS A 1 174 ? -23.553 -3.539 8.550 1.00 93.81 174 HIS A O 1
ATOM 1359 N N . GLU A 1 175 ? -22.029 -1.907 8.316 1.00 93.00 175 GLU A N 1
ATOM 1360 C CA . GLU A 1 175 ? -21.072 -2.459 9.270 1.00 93.00 175 GLU A CA 1
ATOM 1361 C C . GLU A 1 175 ? -20.928 -1.556 10.504 1.00 93.00 175 GLU A C 1
ATOM 1363 O O . GLU A 1 175 ? -20.800 -0.341 10.373 1.00 93.00 175 GLU A O 1
ATOM 1368 N N . PRO A 1 176 ? -20.900 -2.117 11.727 1.00 93.44 176 PRO A N 1
ATOM 1369 C CA . PRO A 1 176 ? -20.716 -1.315 12.930 1.00 93.44 176 PRO A CA 1
ATOM 1370 C C . PRO A 1 176 ? -19.273 -0.800 13.045 1.00 93.44 176 PRO A C 1
ATOM 1372 O O . PRO A 1 176 ? -18.323 -1.591 13.133 1.00 93.44 176 PRO A O 1
ATOM 1375 N N . LEU A 1 177 ? -19.130 0.526 13.107 1.00 94.62 177 LEU A N 1
ATOM 1376 C CA . LEU A 1 177 ? -17.884 1.220 13.430 1.00 94.62 177 LEU A CA 1
ATOM 1377 C C . LEU A 1 177 ? -17.679 1.259 14.949 1.00 94.62 177 LEU A C 1
ATOM 1379 O O . LEU A 1 177 ? -18.497 1.807 15.683 1.00 94.62 177 LEU A O 1
ATOM 1383 N N . LEU A 1 178 ? -16.567 0.699 15.426 1.00 93.56 178 LEU A N 1
ATOM 1384 C CA . LEU A 1 178 ? -16.189 0.771 16.839 1.00 93.56 178 LEU A CA 1
ATOM 1385 C C . LEU A 1 178 ? -15.549 2.107 17.197 1.00 93.56 178 LEU A C 1
ATOM 1387 O O . LEU A 1 178 ? -15.835 2.679 18.246 1.00 93.56 178 LEU A O 1
ATOM 1391 N N . SER A 1 179 ? -14.608 2.541 16.363 1.00 94.31 179 SER A N 1
ATOM 1392 C CA . SER A 1 179 ? -13.826 3.757 16.540 1.00 94.31 179 SER A CA 1
ATOM 1393 C C . SER A 1 179 ? -12.919 3.968 15.329 1.00 94.31 179 SER A C 1
ATOM 1395 O O . SER A 1 179 ? -12.671 3.035 14.556 1.00 94.31 179 SER A O 1
ATOM 1397 N N . THR A 1 180 ? -12.371 5.174 15.231 1.00 95.06 180 THR A N 1
ATOM 1398 C CA . THR A 1 180 ? -11.368 5.561 14.245 1.00 95.06 180 THR A CA 1
ATOM 1399 C C . THR A 1 180 ? -10.026 5.764 14.937 1.00 95.06 180 THR A C 1
ATOM 1401 O O . THR A 1 180 ? -9.915 6.544 15.882 1.00 95.06 180 THR A O 1
ATOM 1404 N N . VAL A 1 181 ? -9.005 5.053 14.463 1.00 95.62 181 VAL A N 1
ATOM 1405 C CA . VAL A 1 181 ? -7.607 5.216 14.866 1.00 95.62 181 VAL A CA 1
ATOM 1406 C C . VAL A 1 181 ? -6.865 5.916 13.741 1.00 95.62 181 VAL A C 1
ATOM 1408 O O . VAL A 1 181 ? -6.832 5.427 12.612 1.00 95.62 181 VAL A O 1
ATOM 1411 N N . THR A 1 182 ? -6.249 7.051 14.052 1.00 95.75 182 THR A N 1
ATOM 1412 C CA . THR A 1 182 ? -5.541 7.866 13.059 1.00 95.75 182 THR A CA 1
ATOM 1413 C C . THR A 1 182 ? -4.042 7.776 13.281 1.00 95.75 182 THR A C 1
ATOM 1415 O O . THR A 1 182 ? -3.562 8.127 14.356 1.00 95.75 182 THR A O 1
ATOM 1418 N N . LEU A 1 183 ? -3.319 7.331 12.252 1.00 95.94 183 LEU A N 1
ATOM 1419 C CA . LEU A 1 183 ? -1.863 7.315 12.147 1.00 95.94 183 LEU A CA 1
ATOM 1420 C C . LEU A 1 183 ? -1.458 8.367 11.111 1.00 95.94 183 LEU A C 1
ATOM 1422 O O . LEU A 1 183 ? -1.514 8.125 9.902 1.00 95.94 183 LEU A O 1
ATOM 1426 N N . ARG A 1 184 ? -1.098 9.564 11.573 1.00 94.75 184 ARG A N 1
ATOM 1427 C CA . ARG A 1 184 ? -0.804 10.707 10.705 1.00 94.75 184 ARG A CA 1
ATOM 1428 C C . ARG A 1 184 ? 0.622 11.198 10.907 1.00 94.75 184 ARG A C 1
ATOM 1430 O O . ARG A 1 184 ? 1.050 11.508 12.016 1.00 94.75 184 ARG A O 1
ATOM 1437 N N . ALA A 1 185 ? 1.345 11.307 9.802 1.00 94.69 185 ALA A N 1
ATOM 1438 C CA . ALA A 1 185 ? 2.599 12.036 9.740 1.00 94.69 185 ALA A CA 1
ATOM 1439 C C . ALA A 1 185 ? 2.339 13.548 9.704 1.00 94.69 185 ALA A C 1
ATOM 1441 O O . ALA A 1 185 ? 1.423 14.002 9.023 1.00 94.69 185 ALA A O 1
ATOM 1442 N N . VAL A 1 186 ? 3.153 14.338 10.396 1.00 92.44 186 VAL A N 1
ATOM 1443 C CA . VAL A 1 186 ? 3.127 15.801 10.321 1.00 92.44 186 VAL A CA 1
ATOM 1444 C C . VAL A 1 186 ? 4.120 16.247 9.242 1.00 92.44 186 VAL A C 1
ATOM 1446 O O . VAL A 1 186 ? 5.306 15.910 9.322 1.00 92.44 186 VAL A O 1
ATOM 1449 N N . PRO A 1 187 ? 3.670 16.976 8.205 1.00 90.38 187 PRO A N 1
ATOM 1450 C CA . PRO A 1 187 ? 4.568 17.499 7.183 1.00 90.38 187 PRO A CA 1
ATOM 1451 C C . PRO A 1 187 ? 5.579 18.495 7.772 1.00 90.38 187 PRO A C 1
ATOM 1453 O O . PRO A 1 187 ? 5.227 19.264 8.670 1.00 90.38 187 PRO A O 1
ATOM 1456 N N . PRO A 1 188 ? 6.816 18.548 7.247 1.00 88.00 188 PRO A N 1
ATOM 1457 C CA . PRO A 1 188 ? 7.729 19.654 7.519 1.00 88.00 188 PRO A CA 1
ATOM 1458 C C . PRO A 1 188 ? 7.097 21.009 7.170 1.00 88.00 188 PRO A C 1
ATOM 1460 O O . PRO A 1 188 ? 6.237 21.094 6.292 1.00 88.00 188 PRO A O 1
ATOM 1463 N N . SER A 1 189 ? 7.552 22.084 7.820 1.00 89.25 189 SER A N 1
ATOM 1464 C CA . SER A 1 189 ? 7.049 23.438 7.549 1.00 89.25 189 SER A CA 1
ATOM 1465 C C . SER A 1 189 ? 7.127 23.779 6.055 1.00 89.25 189 SER A C 1
ATOM 1467 O O . SER A 1 189 ? 8.173 23.612 5.428 1.00 89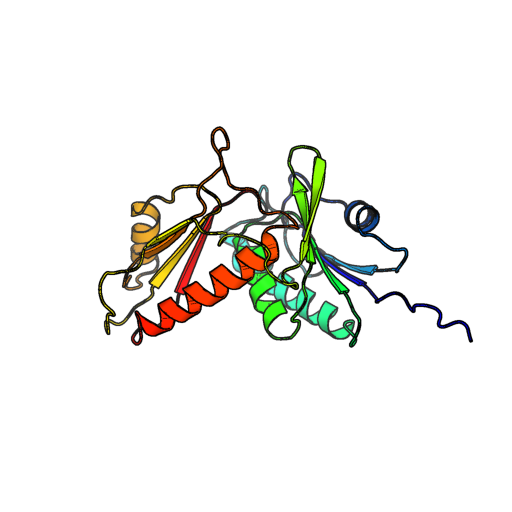.25 189 SER A O 1
ATOM 1469 N N . GLY A 1 190 ? 6.010 24.239 5.484 1.00 84.81 190 GLY A N 1
ATOM 1470 C CA . GLY A 1 190 ? 5.893 24.583 4.062 1.00 84.81 190 GLY A CA 1
ATOM 1471 C C . GLY A 1 190 ? 5.668 23.399 3.111 1.00 84.81 190 GLY A C 1
ATOM 1472 O O . GLY A 1 190 ? 5.476 23.627 1.918 1.00 84.81 190 GLY A O 1
ATOM 1473 N N . ALA A 1 191 ? 5.651 22.156 3.603 1.00 86.69 191 ALA A N 1
ATOM 1474 C CA . ALA A 1 191 ? 5.307 20.978 2.811 1.00 86.69 191 ALA A CA 1
ATOM 1475 C C . ALA A 1 191 ? 3.833 20.585 2.997 1.00 86.69 191 ALA A C 1
ATOM 1477 O O . ALA A 1 191 ? 3.266 20.716 4.079 1.00 86.69 191 ALA A O 1
ATOM 1478 N N . THR A 1 192 ? 3.208 20.061 1.941 1.00 86.06 192 THR A N 1
ATOM 1479 C CA . THR A 1 192 ? 1.825 19.550 1.993 1.00 86.06 192 THR A CA 1
ATOM 1480 C C . THR A 1 192 ? 1.740 18.132 2.557 1.00 86.06 192 THR A C 1
ATOM 1482 O O . THR A 1 192 ? 0.693 17.724 3.053 1.00 86.06 192 THR A O 1
ATOM 1485 N N . ASN A 1 193 ? 2.834 17.372 2.491 1.00 89.62 193 ASN A N 1
ATOM 1486 C CA . ASN A 1 193 ? 2.948 16.007 2.990 1.00 89.62 193 ASN A CA 1
ATOM 1487 C C . ASN A 1 193 ? 4.379 15.706 3.486 1.00 89.62 193 ASN A C 1
ATOM 1489 O O . ASN A 1 193 ? 5.343 16.386 3.131 1.00 89.62 193 ASN A O 1
ATOM 1493 N N . LYS A 1 194 ? 4.524 14.673 4.322 1.00 91.31 194 LYS A N 1
ATOM 1494 C CA . LYS A 1 194 ? 5.810 14.086 4.720 1.00 91.31 194 LYS A CA 1
ATOM 1495 C C . LYS A 1 194 ? 6.155 12.986 3.718 1.00 91.31 194 LYS A C 1
ATOM 1497 O O . LYS A 1 194 ? 5.561 11.910 3.740 1.00 91.31 194 LYS A O 1
ATOM 1502 N N . ALA A 1 195 ? 7.090 13.256 2.812 1.00 89.31 195 ALA A N 1
ATOM 1503 C CA . ALA A 1 195 ? 7.494 12.279 1.803 1.00 89.31 195 ALA A CA 1
ATOM 1504 C C . ALA A 1 195 ? 8.045 10.990 2.445 1.00 89.31 195 ALA A C 1
ATOM 1506 O O . ALA A 1 195 ? 8.792 11.039 3.428 1.00 89.31 195 ALA A O 1
ATOM 1507 N N . VAL A 1 196 ? 7.694 9.843 1.864 1.00 89.50 196 VAL A N 1
ATOM 1508 C CA . VAL A 1 196 ? 8.324 8.556 2.179 1.00 89.50 196 VAL A CA 1
ATOM 1509 C C . VAL A 1 196 ? 9.612 8.457 1.368 1.00 89.50 196 VAL A C 1
ATOM 1511 O O . VAL A 1 196 ? 9.607 8.704 0.165 1.00 89.50 196 VAL A O 1
ATOM 1514 N N . THR A 1 197 ? 10.721 8.168 2.037 1.00 89.88 197 THR A N 1
ATOM 1515 C CA . THR A 1 197 ? 12.069 8.151 1.462 1.00 89.88 197 THR A CA 1
ATOM 1516 C C . THR A 1 197 ? 12.809 6.899 1.914 1.00 89.88 197 THR A C 1
ATOM 1518 O O . THR A 1 197 ? 12.438 6.271 2.910 1.00 89.88 197 THR A O 1
ATOM 1521 N N . ALA A 1 198 ? 13.915 6.574 1.244 1.00 89.19 198 ALA A N 1
ATOM 1522 C CA . ALA A 1 198 ? 14.791 5.473 1.648 1.00 89.19 198 ALA A CA 1
ATOM 1523 C C . ALA A 1 198 ? 15.203 5.545 3.133 1.00 89.19 198 ALA A C 1
ATOM 1525 O O . ALA A 1 198 ? 15.306 4.523 3.801 1.00 89.19 198 ALA A O 1
ATOM 1526 N N . HIS A 1 199 ? 15.390 6.757 3.669 1.00 89.94 199 HIS A N 1
ATOM 1527 C CA . HIS A 1 199 ? 15.826 6.960 5.049 1.00 89.94 199 HIS A CA 1
ATOM 1528 C C . HIS A 1 199 ? 14.731 6.650 6.080 1.00 89.94 199 HIS A C 1
ATOM 1530 O O . HIS A 1 199 ? 15.024 6.093 7.132 1.00 89.94 199 HIS A O 1
ATOM 1536 N N . ASN A 1 200 ? 13.469 6.993 5.793 1.00 91.06 200 ASN A N 1
ATOM 1537 C CA . ASN A 1 200 ? 12.380 6.872 6.769 1.00 91.06 200 ASN A CA 1
ATOM 1538 C C . ASN A 1 200 ? 11.471 5.646 6.561 1.00 91.06 200 ASN A C 1
ATOM 1540 O O . ASN A 1 200 ? 10.624 5.378 7.412 1.00 91.06 200 ASN A O 1
ATOM 1544 N N . THR A 1 201 ? 11.650 4.883 5.477 1.00 91.94 201 THR A N 1
ATOM 1545 C CA . THR A 1 201 ? 10.806 3.713 5.167 1.00 91.94 201 THR A CA 1
ATOM 1546 C C . THR A 1 201 ? 10.876 2.611 6.233 1.00 91.94 201 THR A C 1
ATOM 1548 O O . THR A 1 201 ? 9.808 2.164 6.660 1.00 91.94 201 THR A O 1
ATOM 1551 N N . PRO A 1 202 ? 12.055 2.211 6.759 1.00 91.38 202 PRO A N 1
ATOM 1552 C CA . PRO A 1 202 ? 12.105 1.204 7.824 1.00 91.38 202 PRO A CA 1
ATOM 1553 C C . PRO A 1 202 ? 11.394 1.664 9.108 1.00 91.38 202 PRO A C 1
ATOM 1555 O O . PRO A 1 202 ? 10.721 0.875 9.777 1.00 91.38 202 PRO A O 1
ATOM 1558 N N . ALA A 1 203 ? 11.495 2.959 9.442 1.00 92.25 203 ALA A N 1
ATOM 1559 C CA . ALA A 1 203 ? 10.794 3.547 10.584 1.00 92.25 203 ALA A CA 1
ATOM 1560 C C . ALA A 1 203 ? 9.274 3.563 10.362 1.00 92.25 203 ALA A C 1
ATOM 1562 O O . ALA A 1 203 ? 8.526 3.181 11.260 1.00 92.25 203 ALA A O 1
ATOM 1563 N N . LEU A 1 204 ? 8.817 3.919 9.156 1.00 93.12 204 LEU A N 1
ATOM 1564 C CA . LEU A 1 204 ? 7.408 3.859 8.759 1.00 93.12 204 LEU A CA 1
ATOM 1565 C C . LEU A 1 204 ? 6.842 2.447 8.902 1.00 93.12 204 LEU A C 1
ATOM 1567 O O . LEU A 1 204 ? 5.816 2.272 9.562 1.00 93.12 204 LEU A O 1
ATOM 1571 N N . ALA A 1 205 ? 7.519 1.447 8.330 1.00 91.50 205 ALA A N 1
ATOM 1572 C CA . ALA A 1 205 ? 7.084 0.054 8.382 1.00 91.50 205 ALA A CA 1
ATOM 1573 C C . ALA A 1 205 ? 6.977 -0.443 9.833 1.00 91.50 205 ALA A C 1
ATOM 1575 O O . ALA A 1 205 ? 5.945 -0.986 10.234 1.00 91.50 205 ALA A O 1
ATOM 1576 N N . ARG A 1 206 ? 8.000 -0.177 10.659 1.00 90.50 206 ARG A N 1
ATOM 1577 C CA . ARG A 1 206 ? 7.997 -0.565 12.078 1.00 90.50 206 ARG A CA 1
ATOM 1578 C C . ARG A 1 206 ? 6.898 0.136 12.872 1.00 90.50 206 ARG A C 1
ATOM 1580 O O . ARG A 1 206 ? 6.212 -0.527 13.653 1.00 90.50 206 ARG A O 1
ATOM 1587 N N . SER A 1 207 ? 6.730 1.448 12.697 1.00 92.81 207 SER A N 1
ATOM 1588 C CA . SER A 1 207 ? 5.664 2.199 13.365 1.00 92.81 207 SER A CA 1
ATOM 1589 C C . SER A 1 207 ? 4.295 1.640 12.984 1.00 92.81 207 SER A C 1
ATOM 1591 O O . SER A 1 207 ? 3.496 1.368 13.872 1.00 92.81 207 SER A O 1
ATOM 1593 N N . LEU A 1 208 ? 4.042 1.376 11.697 1.00 92.50 208 LEU A N 1
ATOM 1594 C CA . LEU A 1 208 ? 2.768 0.814 11.250 1.00 92.50 208 LEU A CA 1
ATOM 1595 C C . LEU A 1 208 ? 2.477 -0.543 11.910 1.00 92.50 208 LEU A C 1
ATOM 1597 O O . LEU A 1 208 ? 1.395 -0.719 12.466 1.00 92.50 208 LEU A O 1
ATOM 1601 N N . CYS A 1 209 ? 3.440 -1.471 11.923 1.00 91.00 209 CYS A N 1
ATOM 1602 C CA . CYS A 1 209 ? 3.273 -2.765 12.595 1.00 91.00 209 CYS A CA 1
ATOM 1603 C C . CYS A 1 209 ? 2.993 -2.599 14.096 1.00 91.00 209 CYS A C 1
ATOM 1605 O O . CYS A 1 209 ? 2.043 -3.183 14.616 1.00 91.00 209 CYS A O 1
ATOM 1607 N N . THR A 1 210 ? 3.765 -1.741 14.768 1.00 92.50 210 THR A N 1
ATOM 1608 C CA . THR A 1 210 ? 3.626 -1.475 16.210 1.00 92.50 210 THR A CA 1
ATOM 1609 C C . THR A 1 210 ? 2.237 -0.931 16.550 1.00 92.50 210 THR A C 1
ATOM 1611 O O . THR A 1 210 ? 1.602 -1.372 17.509 1.00 92.50 210 THR A O 1
ATOM 1614 N N . GLU A 1 211 ? 1.731 0.023 15.767 1.00 94.50 211 GLU A N 1
ATOM 1615 C CA . GLU A 1 211 ? 0.416 0.610 16.024 1.00 94.50 211 GLU A CA 1
ATOM 1616 C C . GLU A 1 211 ? -0.727 -0.355 15.679 1.00 94.50 211 GLU A C 1
ATOM 1618 O O . GLU A 1 211 ? -1.704 -0.436 16.426 1.00 94.50 211 GLU A O 1
ATOM 1623 N N . LEU A 1 212 ? -0.598 -1.155 14.615 1.00 92.75 212 LEU A N 1
ATOM 1624 C CA . LEU A 1 212 ? -1.579 -2.196 14.286 1.00 92.75 212 LEU A CA 1
ATOM 1625 C C . LEU A 1 212 ? -1.664 -3.278 15.375 1.00 92.75 212 LEU A C 1
ATOM 1627 O O . LEU A 1 212 ? -2.758 -3.750 15.692 1.00 92.75 212 LEU A O 1
ATOM 1631 N N . GLU A 1 213 ? -0.545 -3.643 16.002 1.00 93.25 213 GLU A N 1
ATOM 1632 C CA . GLU A 1 213 ? -0.535 -4.551 17.155 1.00 93.25 213 GLU A CA 1
ATOM 1633 C C . GLU A 1 213 ? -1.261 -3.951 18.364 1.00 93.25 213 GLU A C 1
ATOM 1635 O O . GLU A 1 213 ? -2.096 -4.621 18.980 1.00 93.25 213 GLU A O 1
ATOM 1640 N N . LYS A 1 214 ? -1.030 -2.667 18.665 1.00 94.31 214 LYS A N 1
ATOM 1641 C CA . LYS A 1 214 ? -1.751 -1.962 19.738 1.00 94.31 214 LYS A CA 1
ATOM 1642 C C . LYS A 1 214 ? -3.253 -1.901 19.482 1.00 94.31 214 LYS A C 1
ATOM 1644 O O . LYS A 1 214 ? -4.023 -2.058 20.427 1.00 94.31 214 LYS A O 1
ATOM 1649 N N . ILE A 1 215 ? -3.692 -1.742 18.229 1.00 94.06 215 ILE A N 1
ATOM 1650 C CA . ILE A 1 215 ? -5.121 -1.802 17.877 1.00 94.06 215 ILE A CA 1
ATOM 1651 C C . ILE A 1 215 ? -5.719 -3.144 18.320 1.00 94.06 215 ILE A C 1
ATOM 1653 O O . ILE A 1 215 ? -6.765 -3.165 18.964 1.00 94.06 215 ILE A O 1
ATOM 1657 N N . ARG A 1 216 ? -5.034 -4.269 18.084 1.00 91.50 216 ARG A N 1
ATOM 1658 C CA . ARG A 1 216 ? -5.533 -5.591 18.513 1.00 91.50 216 ARG A CA 1
ATOM 1659 C C . ARG A 1 216 ? -5.713 -5.688 20.031 1.00 91.50 216 ARG A C 1
ATOM 1661 O O . ARG A 1 216 ? -6.647 -6.344 20.482 1.00 91.50 216 ARG A O 1
ATOM 1668 N N . LEU A 1 217 ? -4.852 -5.027 20.805 1.00 92.69 217 LEU A N 1
ATOM 1669 C CA . LEU A 1 217 ? -4.939 -4.988 22.269 1.00 92.69 217 LEU A CA 1
ATOM 1670 C C . LEU A 1 217 ? -6.040 -4.043 22.772 1.00 92.69 217 LEU A C 1
ATOM 1672 O O . LEU A 1 217 ? -6.704 -4.341 23.762 1.00 92.69 217 LEU A O 1
ATOM 1676 N N . MET A 1 218 ? -6.249 -2.914 22.093 1.00 94.56 218 MET A N 1
ATOM 1677 C CA . MET A 1 218 ? -7.266 -1.921 22.459 1.00 94.56 218 MET A CA 1
ATOM 1678 C C . MET A 1 218 ? -8.689 -2.356 22.089 1.00 94.56 218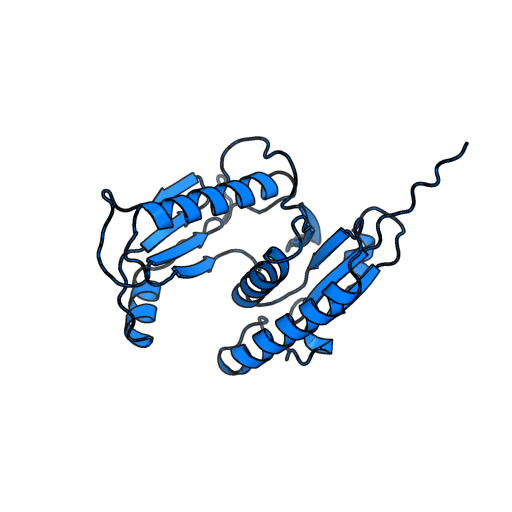 MET A C 1
ATOM 1680 O O . MET A 1 218 ? -9.645 -1.923 22.734 1.00 94.56 218 MET A O 1
ATOM 1684 N N . TYR A 1 219 ? -8.835 -3.221 21.083 1.00 95.06 219 TYR A N 1
ATOM 1685 C CA . TYR A 1 219 ? -10.124 -3.684 20.568 1.00 95.06 219 TYR A CA 1
ATOM 1686 C C . TYR A 1 219 ? -10.184 -5.219 20.486 1.00 95.06 219 TYR A C 1
ATOM 1688 O O . TYR A 1 219 ? -10.301 -5.773 19.392 1.00 95.06 219 TYR A O 1
ATOM 1696 N N . PRO A 1 220 ? -10.140 -5.946 21.618 1.00 91.69 220 PRO A N 1
ATOM 1697 C CA . PRO A 1 220 ? -10.170 -7.412 21.620 1.00 91.69 220 PRO A CA 1
ATOM 1698 C C . PRO A 1 220 ? -11.431 -8.006 20.966 1.00 91.69 220 PRO A C 1
ATOM 1700 O O . PRO A 1 220 ? -11.390 -9.129 20.472 1.00 91.69 220 PRO A O 1
ATOM 1703 N N . GLY A 1 221 ? -12.543 -7.260 20.941 1.00 90.69 221 GLY A N 1
ATOM 1704 C CA . GLY A 1 221 ? -13.805 -7.666 20.310 1.00 90.69 221 GLY A CA 1
ATOM 1705 C C . GLY A 1 221 ? -13.911 -7.365 18.809 1.00 90.69 221 GLY A C 1
ATOM 1706 O O . GLY A 1 221 ? -14.971 -7.620 18.225 1.00 90.69 221 GLY A O 1
ATOM 1707 N N . GLN A 1 222 ? -12.864 -6.809 18.182 1.00 94.19 222 GLN A N 1
ATOM 1708 C CA . GLN A 1 222 ? -12.919 -6.397 16.780 1.00 94.19 222 GLN A CA 1
ATOM 1709 C C . GLN A 1 222 ? -13.097 -7.588 15.829 1.00 94.19 222 GLN A C 1
ATOM 1711 O O . GLN A 1 222 ? -12.482 -8.642 15.981 1.00 94.19 222 GLN A O 1
ATOM 1716 N N . ARG A 1 223 ? -13.905 -7.386 14.789 1.00 93.69 223 ARG A N 1
ATOM 1717 C CA . ARG A 1 223 ? -14.126 -8.344 13.696 1.00 93.69 223 ARG A CA 1
ATOM 1718 C C . ARG A 1 223 ? -13.147 -8.148 12.538 1.00 93.69 223 ARG A C 1
ATOM 1720 O O . ARG A 1 223 ? -13.035 -9.021 11.686 1.00 93.69 223 ARG A O 1
ATOM 1727 N N . GLY A 1 224 ? -12.464 -7.006 12.496 1.00 93.31 224 GLY A N 1
ATOM 1728 C CA . GLY A 1 224 ? -11.510 -6.655 11.452 1.00 93.31 224 GLY A CA 1
ATOM 1729 C C . GLY A 1 224 ? -11.202 -5.162 11.424 1.00 93.31 224 GLY A C 1
ATOM 1730 O O . GLY A 1 224 ? -11.721 -4.388 12.232 1.00 93.31 224 GLY A O 1
ATOM 1731 N N . LEU A 1 225 ? -10.369 -4.774 10.462 1.00 94.69 225 LEU A N 1
ATOM 1732 C CA . LEU A 1 225 ? -9.988 -3.388 10.205 1.00 94.69 225 LEU A CA 1
ATOM 1733 C C . LEU A 1 225 ? -10.589 -2.926 8.873 1.00 94.69 225 LEU A C 1
ATOM 1735 O O . LEU A 1 225 ? -10.684 -3.713 7.929 1.00 94.69 225 LEU A O 1
ATOM 1739 N N . ALA A 1 226 ? -10.967 -1.653 8.789 1.00 94.19 226 ALA A N 1
ATOM 1740 C CA . ALA A 1 226 ? -11.147 -0.953 7.520 1.00 94.19 226 ALA A CA 1
ATOM 1741 C C . ALA A 1 226 ? -10.028 0.084 7.403 1.00 94.19 226 ALA A C 1
ATOM 1743 O O . ALA A 1 226 ? -9.945 0.995 8.225 1.00 94.19 226 ALA A O 1
ATOM 1744 N N . VAL A 1 227 ? -9.133 -0.091 6.431 1.00 92.94 227 VAL A N 1
ATOM 1745 C CA . VAL A 1 227 ? -7.939 0.750 6.295 1.00 92.94 227 VAL A CA 1
ATOM 1746 C C . VAL A 1 227 ? -8.179 1.818 5.233 1.00 92.94 227 VAL A C 1
ATOM 1748 O O . VAL A 1 227 ? -8.489 1.502 4.086 1.00 92.94 227 VAL A O 1
ATOM 1751 N N . PHE A 1 228 ? -7.996 3.076 5.618 1.00 92.81 228 PHE A N 1
ATOM 1752 C CA . PHE A 1 228 ? -8.103 4.248 4.758 1.00 92.81 228 PHE A CA 1
ATOM 1753 C C . PHE A 1 228 ? -6.703 4.830 4.580 1.00 92.81 228 PHE A C 1
ATOM 1755 O O . PHE A 1 228 ? -6.126 5.368 5.523 1.00 92.81 228 PHE A O 1
ATOM 1762 N N . VAL A 1 229 ? -6.134 4.693 3.384 1.00 91.19 229 VAL A N 1
ATOM 1763 C CA . VAL A 1 229 ? -4.777 5.169 3.083 1.00 91.19 229 VAL A CA 1
ATOM 1764 C C . VAL A 1 229 ? -4.869 6.462 2.291 1.00 91.19 229 VAL A C 1
ATOM 1766 O O . VAL A 1 229 ? -5.530 6.496 1.252 1.00 91.19 229 VAL A O 1
ATOM 1769 N N . VAL A 1 230 ? -4.196 7.513 2.760 1.00 89.62 230 VAL A N 1
ATOM 1770 C CA . VAL A 1 230 ? -4.139 8.802 2.063 1.00 89.62 230 VAL A CA 1
ATOM 1771 C C . VAL A 1 230 ? -2.704 9.299 1.981 1.00 89.62 230 VAL A C 1
ATOM 1773 O O . VAL A 1 230 ? -2.002 9.466 2.978 1.00 89.62 230 VAL A O 1
ATOM 1776 N N . GLY A 1 231 ? -2.270 9.560 0.758 1.00 86.25 231 GLY A N 1
ATOM 1777 C CA . GLY A 1 231 ? -0.917 9.982 0.456 1.00 86.25 231 GLY A CA 1
ATOM 1778 C C . GLY A 1 231 ? -0.761 10.290 -1.028 1.00 86.25 231 GLY A C 1
ATOM 1779 O O . GLY A 1 231 ? -1.727 10.166 -1.789 1.00 86.25 231 GLY A O 1
ATOM 1780 N N . PRO A 1 232 ? 0.437 10.718 -1.449 1.00 76.25 232 PRO A N 1
ATOM 1781 C CA . PRO A 1 232 ? 0.742 10.803 -2.866 1.00 76.25 232 PRO A CA 1
ATOM 1782 C C . PRO A 1 232 ? 0.679 9.402 -3.496 1.00 76.25 232 PRO A C 1
ATOM 1784 O O . PRO A 1 232 ? 1.125 8.431 -2.885 1.00 76.25 232 PRO A O 1
ATOM 1787 N N . ILE A 1 233 ? 0.117 9.341 -4.704 1.00 61.06 233 ILE A N 1
ATOM 1788 C CA . ILE A 1 233 ? 0.325 8.249 -5.662 1.00 61.06 233 ILE A CA 1
ATOM 1789 C C . ILE A 1 233 ? 1.481 8.680 -6.556 1.00 61.06 233 ILE A C 1
ATOM 1791 O O . ILE A 1 233 ? 1.466 9.870 -6.970 1.00 61.06 233 ILE A O 1
#

Foldseek 3Di:
DDPPPPDAEEEEEEAAQAPPPWDDPVVLVVPDPDDHDYHYFYLVVQVRHHDHQQDDPVCVVSLLNSLLVSLVVVVVVDDPRYAYEYEYGHDPVSVVSNCVNCVVPDDWYWYWDADPVRDIATAILDDDQDDDAQFPDKDDPPAADADEWAEEEEAEQADDDDPVVVVVVCVVVVTDYPYYIYRYGHPDPPDNGNDRHNNRNNSHSVNVVVVVVVVCVRHVNYPYYDYHYDDDD

Radius of gyration: 18.88 Å; chains: 1; bounding box: 64×44×45 Å

Sequence (233 aa):
MNRHKRHAERVLLMLDLAEENQLDPEQVLEQCTGSAAAEIFSATDFGGIRTGRGWSAEHRRGHSAAIEAMVTAARLRIGFRTELLVSGMAGLASHAELGLRISSWHDDVTVVNRRKGGQWDFCSISGTPDGEPYFDQIQFPRRPTSAHGRVAVVVSSGYEVDAELIESFFEREHEPLLSTVTLRAVPPSGATNKAVTAHNTPALARSLCTELEKIRLMYPGQRGLAVFVVGPI